Protein AF-A0A3P6RDJ7-F1 (afdb_monomer)

InterPro domains:
  IPR011545 DEAD/DEAH-box helicase domain [PF00270] (20-90)
  IPR014001 Helicase superfamily 1/2, ATP-binding domain [PS51192] (1-106)
  IPR027417 P-loop containing nucleoside triphosphate hydrolase [G3DSA:3.40.50.300] (3-111)
  IPR027417 P-loop containing nucleoside triphosphate hydrolase [SSF52540] (16-100)
  IPR052431 SKI2 subfamily ATP-dependent RNA helicases [PTHR44533] (2-343)

Foldseek 3Di:
DDAQPAQEWEDEPVDTGCQQRHPYYDYDLVRVLCLLPDPDPSSVVSLVPPAEEEAAALVCLVPDPCVVSSVSVLLSRPHYYHYHHDDDPPQVVVQVVSLVSQCPDPPDNDGDDDDDDLDDPDDDWDWAFDDDQFDFPPPDDDDDDDPPPDDPPPPPPDDRTGTAQVLLVDDLVCCVVPNDDSSPDDDPVNLVVLQVLLCVLDVVSVVQLVPCVVQVPDPVDDDDADPVNSVVSVVVSSVVLVVCSVVPVPSNVSSSNVRNVVCVVVVVSVVHDHDPLVRCLVCLQVNVVSCVVVVVDDDDDDDPDPVSVVSSVVSNVVVVVVVVVVVCVDPVCVVPPPPDDPPPVVPDD

Sequence (349 aa):
MTRGKSLFGTLNPEHSQNPLQCQVLVTVPESLEALMLSTNPKVQEFVSHIKYVVFDEVHSIGASPEAHIWEHLLLLIQCPFLALSATIGNAAKLHAWLDNAEQSKTDHKRKVDLIIHHERYSELELSIMRVEKPQPIEASPNNDLEVASSATSDSIDGDIIEPFMPYGVFMPEKIRMFGIPDDQQLTARQILQLYTTMASVDEKTKNEFEPCHFYGYKASEPLWLSRSALRKLENGLKQRLLQWLAEDEQKLKKVLNNLAKPIDEQLQHRAVPFNKEKLALENIVRIVDEMNEKNMLPAMCFNDDRSVCENLAIRLCKELEDREMEFMNSAEFKTKYAIKDEDVSCKGR

Solvent-accessible surface area (backbone atoms only — not comparable to full-atom values): 21612 Å² total; per-residue (Å²): 130,92,69,47,81,32,69,60,17,34,34,46,96,90,46,79,42,54,60,87,35,28,72,40,71,49,65,46,69,70,46,51,46,52,48,74,71,41,87,47,69,73,49,43,57,48,58,75,65,54,70,64,47,78,42,71,55,55,58,43,53,81,73,43,97,62,21,64,54,54,56,48,46,70,68,66,57,83,48,59,70,47,80,40,55,68,96,56,100,56,51,68,61,54,48,54,50,51,30,52,52,38,52,70,44,89,69,71,71,49,83,69,83,90,85,85,82,90,78,68,94,68,83,67,81,54,63,44,74,64,68,71,75,62,65,51,71,84,80,70,85,84,80,73,100,72,84,95,78,80,74,84,79,70,67,79,78,74,78,46,75,42,73,55,52,75,62,27,77,58,50,73,69,54,39,71,76,69,46,80,63,85,87,72,62,74,43,76,68,51,44,51,51,50,47,55,48,46,31,76,75,33,69,66,54,35,69,67,60,32,65,52,68,64,70,64,62,47,99,90,55,91,76,85,81,50,71,76,56,53,48,53,57,46,50,51,51,51,51,51,51,56,48,23,66,76,76,40,50,66,59,42,50,53,39,30,52,63,47,19,55,87,49,45,63,57,51,56,45,63,70,53,69,51,64,62,67,62,55,46,60,73,39,52,53,60,53,51,52,52,31,53,76,68,67,58,62,86,80,86,86,86,67,94,50,65,68,58,52,52,50,45,52,50,56,41,51,52,54,51,51,52,53,48,52,52,46,60,69,31,70,64,33,59,69,78,66,50,81,80,69,76,77,62,78,82,68,82,133

Organism: Cylicostephanus goldi (NCBI:txid71465)

Structure (mmCIF, N/CA/C/O backbone):
data_AF-A0A3P6RDJ7-F1
#
_entry.id   AF-A0A3P6RDJ7-F1
#
loop_
_atom_site.group_PDB
_atom_site.id
_atom_site.type_symbol
_atom_site.label_atom_id
_atom_site.label_alt_id
_atom_site.label_comp_id
_atom_site.label_asym_id
_atom_site.label_entity_id
_atom_site.label_seq_id
_atom_site.pdbx_PDB_ins_code
_atom_site.Cartn_x
_atom_site.Cartn_y
_atom_site.Cartn_z
_atom_site.occupancy
_atom_site.B_iso_or_equiv
_atom_site.auth_seq_id
_atom_site.auth_comp_id
_atom_site.auth_asym_id
_atom_site.auth_atom_id
_atom_site.pdbx_PDB_model_num
ATOM 1 N N . MET A 1 1 ? 33.129 -12.348 -31.741 1.00 47.94 1 MET A N 1
ATOM 2 C CA . MET A 1 1 ? 33.442 -11.989 -30.337 1.00 47.94 1 MET A CA 1
ATOM 3 C C . MET A 1 1 ? 32.671 -12.932 -29.428 1.00 47.94 1 MET A C 1
ATOM 5 O O . MET A 1 1 ? 31.489 -13.122 -29.668 1.00 47.94 1 MET A O 1
ATOM 9 N N . THR A 1 2 ? 33.311 -13.548 -28.434 1.00 50.00 2 THR A N 1
ATOM 10 C CA . THR A 1 2 ? 32.631 -14.359 -27.409 1.00 50.00 2 THR A CA 1
ATOM 11 C C . THR A 1 2 ? 31.788 -13.442 -26.515 1.00 50.00 2 THR A C 1
ATOM 13 O O . THR A 1 2 ? 32.341 -12.636 -25.767 1.00 50.00 2 THR A O 1
ATOM 16 N N . ARG A 1 3 ? 30.459 -13.506 -26.667 1.00 56.69 3 ARG A N 1
ATOM 17 C CA . ARG A 1 3 ? 29.457 -12.695 -25.949 1.00 56.69 3 ARG A CA 1
ATOM 18 C C . ARG A 1 3 ? 28.895 -13.446 -24.744 1.00 56.69 3 ARG A C 1
ATOM 20 O O . ARG A 1 3 ? 29.024 -14.663 -24.678 1.00 56.69 3 ARG A O 1
ATOM 27 N N . GLY A 1 4 ? 28.292 -12.719 -23.801 1.00 63.03 4 GLY A N 1
ATOM 28 C CA . GLY A 1 4 ? 27.714 -13.307 -22.586 1.00 63.03 4 GLY A CA 1
ATOM 29 C C . GLY A 1 4 ? 28.757 -13.814 -21.586 1.00 63.03 4 GLY A C 1
ATOM 30 O O . GLY A 1 4 ? 28.495 -14.780 -20.875 1.00 63.03 4 GLY A O 1
ATOM 31 N N . LYS A 1 5 ? 29.945 -13.187 -21.553 1.00 75.44 5 LYS A N 1
ATOM 32 C CA . LYS A 1 5 ? 31.005 -13.509 -20.581 1.00 75.44 5 LYS A CA 1
ATOM 33 C C . LYS A 1 5 ? 30.578 -13.203 -19.146 1.00 75.44 5 LYS A C 1
ATOM 35 O O . LYS A 1 5 ? 31.024 -13.884 -18.232 1.00 75.44 5 LYS A O 1
ATOM 40 N N . SER A 1 6 ? 29.744 -12.177 -18.972 1.00 84.56 6 SER A N 1
ATOM 41 C CA . SER A 1 6 ? 29.114 -11.850 -17.697 1.00 84.56 6 SER A CA 1
ATOM 42 C C . SER A 1 6 ? 27.666 -12.325 -17.700 1.00 84.56 6 SER A C 1
ATOM 44 O O . SER A 1 6 ? 26.975 -12.209 -18.716 1.00 84.56 6 SER A O 1
ATOM 46 N N . LEU A 1 7 ? 27.198 -12.828 -16.558 1.00 89.44 7 LEU A N 1
ATOM 47 C CA . LEU A 1 7 ? 25.794 -13.185 -16.374 1.00 89.44 7 LEU A CA 1
ATOM 48 C C . LEU A 1 7 ? 24.915 -11.927 -16.422 1.00 89.44 7 LEU A C 1
ATOM 50 O O . LEU A 1 7 ? 23.954 -11.880 -17.186 1.00 89.44 7 LEU A O 1
ATOM 54 N N . PHE A 1 8 ? 25.301 -10.886 -15.679 1.00 92.44 8 PHE A N 1
ATOM 55 C CA . PHE A 1 8 ? 24.570 -9.625 -15.594 1.00 92.44 8 PHE A CA 1
ATOM 56 C C . PHE A 1 8 ? 25.423 -8.424 -16.023 1.00 92.44 8 PHE A C 1
ATOM 58 O O . PHE A 1 8 ? 26.659 -8.473 -16.008 1.00 92.44 8 PHE A O 1
ATOM 65 N N . GLY A 1 9 ? 24.750 -7.353 -16.421 1.00 93.81 9 GLY A N 1
ATOM 66 C CA . GLY A 1 9 ? 25.314 -6.031 -16.658 1.00 93.81 9 GLY A CA 1
ATOM 67 C C . GLY A 1 9 ? 24.346 -4.958 -16.176 1.00 93.81 9 GLY A C 1
ATOM 68 O O . GLY A 1 9 ? 23.150 -5.219 -16.038 1.00 93.81 9 GLY A O 1
ATOM 69 N N . THR A 1 10 ? 24.865 -3.764 -15.915 1.00 94.38 10 THR A N 1
ATOM 70 C CA . THR A 1 10 ? 24.074 -2.608 -15.488 1.00 94.38 10 THR A CA 1
ATOM 71 C C . THR A 1 10 ? 24.305 -1.434 -16.428 1.00 94.38 10 THR A C 1
ATOM 73 O O . THR A 1 10 ? 25.424 -1.207 -16.905 1.00 94.38 10 THR A O 1
ATOM 76 N N . LEU A 1 11 ? 23.240 -0.694 -16.718 1.00 94.69 11 LEU A N 1
ATOM 77 C CA . LEU A 1 11 ? 23.320 0.533 -17.497 1.00 94.69 11 LEU A CA 1
ATOM 78 C C . LEU A 1 11 ? 22.358 1.580 -16.949 1.00 94.69 11 LEU A C 1
ATOM 80 O O . LEU A 1 11 ? 21.151 1.472 -17.130 1.00 94.69 11 LEU A O 1
ATOM 84 N N . ASN A 1 12 ? 22.924 2.617 -16.354 1.00 92.19 12 ASN A N 1
ATOM 85 C CA . ASN A 1 12 ? 22.242 3.832 -15.937 1.00 92.19 12 ASN A CA 1
ATOM 86 C C . ASN A 1 12 ? 22.977 5.035 -16.566 1.00 92.19 12 ASN A C 1
ATOM 88 O O . ASN A 1 12 ? 24.135 4.881 -16.970 1.00 92.19 12 ASN A O 1
ATOM 92 N N . PRO A 1 13 ? 22.380 6.242 -16.604 1.00 88.31 13 PRO A N 1
ATOM 93 C CA . PRO A 1 13 ? 23.035 7.428 -17.165 1.00 88.31 13 PRO A CA 1
ATOM 94 C C . PRO A 1 13 ? 24.405 7.734 -16.538 1.00 88.31 13 PRO A C 1
ATOM 96 O O . PRO A 1 13 ? 25.318 8.185 -17.225 1.00 88.31 13 PRO A O 1
ATOM 99 N N . GLU A 1 14 ? 24.565 7.440 -15.245 1.00 89.69 14 GLU A N 1
ATOM 100 C CA . GLU A 1 14 ? 25.786 7.727 -14.479 1.00 89.69 14 GLU A CA 1
ATOM 101 C C . GLU A 1 14 ? 26.736 6.527 -14.343 1.00 89.69 14 GLU A C 1
ATOM 103 O O . GLU A 1 14 ? 27.926 6.699 -14.078 1.00 89.69 14 GLU A O 1
ATOM 108 N N . HIS A 1 15 ? 26.236 5.299 -14.508 1.00 89.25 15 HIS A N 1
ATOM 109 C CA . HIS A 1 15 ? 26.993 4.084 -14.212 1.00 89.25 15 HIS A CA 1
ATOM 110 C C . HIS A 1 15 ? 26.784 3.006 -15.274 1.00 89.25 15 HIS A C 1
ATOM 112 O O . HIS A 1 15 ? 25.657 2.684 -15.642 1.00 89.25 15 HIS A O 1
ATOM 118 N N . SER A 1 16 ? 27.877 2.394 -15.733 1.00 91.25 16 SER A N 1
ATOM 119 C CA . SER A 1 16 ? 27.837 1.359 -16.763 1.00 91.25 16 SER A CA 1
ATOM 120 C C . SER A 1 16 ? 28.799 0.221 -16.446 1.00 91.25 16 SER A C 1
ATOM 122 O O . SER A 1 16 ? 30.005 0.436 -16.308 1.00 91.25 16 SER A O 1
ATOM 124 N N . GLN A 1 17 ? 28.276 -1.004 -16.386 1.00 92.00 17 GLN A N 1
ATOM 125 C CA . GLN A 1 17 ? 29.065 -2.209 -16.156 1.00 92.00 17 GLN A CA 1
ATOM 126 C C . GLN A 1 17 ? 28.660 -3.314 -17.136 1.00 92.00 17 GLN A C 1
ATOM 128 O O . GLN A 1 17 ? 27.565 -3.865 -17.071 1.00 92.00 17 GLN A O 1
ATOM 133 N N . ASN A 1 18 ? 29.575 -3.670 -18.043 1.00 89.44 18 ASN A N 1
ATOM 134 C CA . ASN A 1 18 ? 29.399 -4.731 -19.047 1.00 89.44 18 ASN A CA 1
ATOM 135 C C . ASN A 1 18 ? 28.070 -4.686 -19.848 1.00 89.44 18 ASN A C 1
ATOM 137 O O . ASN A 1 18 ? 27.523 -5.751 -20.151 1.00 89.44 18 ASN A O 1
ATOM 141 N N . PRO A 1 19 ? 27.555 -3.508 -20.263 1.00 88.56 19 PRO A N 1
ATOM 142 C CA . PRO A 1 19 ? 26.189 -3.381 -20.785 1.00 88.56 19 PRO A CA 1
ATOM 143 C C . PRO A 1 19 ? 25.948 -4.195 -22.064 1.00 88.56 19 PRO A C 1
ATOM 145 O O . PRO A 1 19 ? 24.899 -4.802 -22.225 1.00 88.56 19 PRO A O 1
ATOM 148 N N . LEU A 1 20 ? 26.947 -4.279 -22.952 1.00 89.88 20 LEU A N 1
ATOM 149 C CA . LEU A 1 20 ? 26.859 -5.000 -24.232 1.00 89.88 20 LEU A CA 1
ATOM 150 C C . LEU A 1 20 ? 27.490 -6.406 -24.185 1.00 89.88 20 LEU A C 1
ATOM 152 O O . LEU A 1 20 ? 27.616 -7.072 -25.214 1.00 89.88 20 LEU A O 1
ATOM 156 N N . GLN A 1 21 ? 27.965 -6.845 -23.014 1.00 89.69 21 GLN A N 1
ATOM 157 C CA . GLN A 1 21 ? 28.671 -8.122 -22.820 1.00 89.69 21 GLN A CA 1
ATOM 158 C C . GLN A 1 21 ? 28.028 -9.001 -21.733 1.00 89.69 21 GLN A C 1
ATOM 160 O O . GLN A 1 21 ? 28.686 -9.888 -21.181 1.00 89.69 21 GLN A O 1
ATOM 165 N N . CYS A 1 22 ? 26.747 -8.775 -21.449 1.00 91.31 22 CYS A N 1
ATOM 166 C CA . CYS A 1 22 ? 25.957 -9.518 -20.474 1.00 91.31 22 CYS A CA 1
ATOM 167 C C . CYS A 1 22 ? 24.938 -10.457 -21.144 1.00 91.31 22 CYS A C 1
ATOM 169 O O . CYS A 1 22 ? 24.709 -10.378 -22.353 1.00 91.31 22 CYS A O 1
ATOM 171 N N . GLN A 1 23 ? 24.355 -11.366 -20.357 1.00 91.38 23 GLN A N 1
ATOM 172 C CA . GLN A 1 23 ? 23.167 -12.135 -20.753 1.00 91.38 23 GLN A CA 1
ATOM 173 C C . GLN A 1 23 ? 21.880 -11.454 -20.270 1.00 91.38 23 GLN A C 1
ATOM 175 O O . GLN A 1 23 ? 20.877 -11.475 -20.977 1.00 91.38 23 GLN A O 1
ATOM 180 N N . VAL A 1 24 ? 21.932 -10.831 -19.088 1.00 94.56 24 VAL A N 1
ATOM 181 C CA . VAL A 1 24 ? 20.846 -10.044 -18.494 1.00 94.56 24 VAL A CA 1
ATOM 182 C C . VAL A 1 24 ? 21.331 -8.615 -18.277 1.00 94.56 24 VAL A C 1
ATOM 184 O O . VAL A 1 24 ? 22.316 -8.396 -17.572 1.00 94.56 24 VAL A O 1
ATOM 187 N N . LEU A 1 25 ? 20.640 -7.646 -18.872 1.00 95.44 25 LEU A N 1
ATOM 188 C CA . LEU A 1 25 ? 20.906 -6.225 -18.671 1.00 95.44 25 LEU A CA 1
ATOM 189 C C . LEU A 1 25 ? 19.859 -5.645 -17.720 1.00 95.44 25 LEU A C 1
ATOM 191 O O . LEU A 1 25 ? 18.672 -5.687 -18.026 1.00 95.44 25 LEU A O 1
ATOM 195 N N . VAL A 1 26 ? 20.306 -5.085 -16.597 1.00 95.81 26 VAL A N 1
ATOM 196 C CA . VAL A 1 26 ? 19.471 -4.286 -15.692 1.00 95.81 26 VAL A CA 1
ATOM 197 C C . VAL A 1 26 ? 19.712 -2.815 -16.010 1.00 95.81 26 VAL A C 1
ATOM 199 O O . VAL A 1 26 ? 20.855 -2.358 -16.027 1.00 95.81 26 VAL A O 1
ATOM 202 N N . THR A 1 27 ? 18.657 -2.075 -16.324 1.00 95.12 27 THR A N 1
ATOM 203 C CA . THR A 1 27 ? 18.773 -0.700 -16.817 1.00 95.12 27 THR A CA 1
ATOM 204 C C . THR A 1 27 ? 17.522 0.104 -16.490 1.00 95.12 27 THR A C 1
ATOM 206 O O . THR A 1 27 ? 16.491 -0.473 -16.149 1.00 95.12 27 THR A O 1
ATOM 209 N N . VAL A 1 28 ? 17.625 1.427 -16.595 1.00 92.88 28 VAL A N 1
ATOM 210 C CA . VAL A 1 28 ? 16.496 2.359 -16.480 1.00 92.88 28 VAL A CA 1
ATOM 211 C C . VAL A 1 28 ? 15.861 2.635 -17.855 1.00 92.88 28 VAL A C 1
ATOM 213 O O . VAL A 1 28 ? 16.546 2.469 -18.876 1.00 92.88 28 VAL A O 1
ATOM 216 N N . PRO A 1 29 ? 14.580 3.048 -17.921 1.00 91.94 29 PRO A N 1
ATOM 217 C CA . PRO A 1 29 ? 13.863 3.259 -19.182 1.00 91.94 29 PRO A CA 1
ATOM 218 C C . PRO A 1 29 ? 14.605 4.160 -20.182 1.00 91.94 29 PRO A C 1
ATOM 220 O O . PRO A 1 29 ? 14.758 3.794 -21.346 1.00 91.94 29 PRO A O 1
ATOM 223 N N . GLU A 1 30 ? 15.162 5.280 -19.723 1.00 91.88 30 GLU A N 1
ATOM 224 C CA . GLU A 1 30 ? 15.869 6.275 -20.545 1.00 91.88 30 GLU A CA 1
ATOM 225 C C . GLU A 1 30 ? 17.092 5.649 -21.232 1.00 91.88 30 GLU A C 1
ATOM 227 O O . GLU A 1 30 ? 17.392 5.885 -22.404 1.00 91.88 30 GLU A O 1
ATOM 232 N N . SER A 1 31 ? 17.814 4.810 -20.484 1.00 93.69 31 SER A N 1
ATOM 233 C CA . SER A 1 31 ? 19.012 4.129 -20.972 1.00 93.69 31 SER A CA 1
ATOM 234 C C . SER A 1 31 ? 18.661 3.041 -21.983 1.00 93.69 31 SER A C 1
ATOM 236 O O . SER A 1 31 ? 19.367 2.881 -22.981 1.00 93.69 31 SER A O 1
ATOM 238 N N . LEU A 1 32 ? 17.556 2.321 -21.770 1.00 94.12 32 LEU A N 1
ATOM 239 C CA . LEU A 1 32 ? 17.060 1.345 -22.736 1.00 94.12 32 LEU A CA 1
ATOM 240 C C . LEU A 1 32 ? 16.589 2.020 -24.028 1.00 94.12 32 LEU A C 1
ATOM 242 O O . LEU A 1 32 ? 16.902 1.532 -25.114 1.00 94.12 32 LEU A O 1
ATOM 246 N N . GLU A 1 33 ? 15.887 3.148 -23.931 1.00 93.94 33 GLU A N 1
ATOM 247 C CA . GLU A 1 33 ? 15.413 3.901 -25.094 1.00 93.94 33 GLU A CA 1
ATOM 248 C C . GLU A 1 33 ? 16.598 4.384 -25.939 1.00 93.94 33 GLU A C 1
ATOM 250 O O . GLU A 1 33 ? 16.639 4.157 -27.152 1.00 93.94 33 GLU A O 1
ATOM 255 N N . ALA A 1 34 ? 17.628 4.934 -25.292 1.00 93.06 34 ALA A N 1
ATOM 256 C CA . ALA A 1 34 ? 18.862 5.335 -25.958 1.00 93.06 34 ALA A CA 1
ATOM 257 C C . ALA A 1 34 ? 19.574 4.161 -26.657 1.00 93.06 34 ALA A C 1
ATOM 259 O O . ALA A 1 34 ? 20.128 4.342 -27.746 1.00 93.06 34 ALA A O 1
ATOM 260 N N . LEU A 1 35 ? 19.557 2.951 -26.075 1.00 93.62 35 LEU A N 1
ATOM 261 C CA . LEU A 1 35 ? 20.091 1.751 -26.731 1.00 93.62 35 LEU A CA 1
ATOM 262 C C . LEU A 1 35 ? 19.280 1.382 -27.978 1.00 93.62 35 LEU A C 1
ATOM 264 O O . LEU A 1 35 ? 19.873 1.126 -29.027 1.00 93.62 35 LEU A O 1
ATOM 268 N N . MET A 1 36 ? 17.949 1.379 -27.874 1.00 92.56 36 MET A N 1
ATOM 269 C CA . MET A 1 36 ? 17.043 1.020 -28.971 1.00 92.56 36 MET A CA 1
ATOM 270 C C . MET A 1 36 ? 17.163 1.990 -30.154 1.00 92.56 36 MET A C 1
ATOM 272 O O . MET A 1 36 ? 17.182 1.558 -31.307 1.00 92.56 36 MET A O 1
ATOM 276 N N . LEU A 1 37 ? 17.315 3.287 -29.873 1.00 92.75 37 LEU A N 1
ATOM 277 C CA . LEU A 1 37 ? 17.452 4.347 -30.879 1.00 92.75 37 LEU A CA 1
ATOM 278 C C . LEU A 1 37 ? 18.895 4.551 -31.378 1.00 92.75 37 LEU A C 1
ATOM 280 O O . LEU A 1 37 ? 19.133 5.343 -32.293 1.00 92.75 37 LEU A O 1
ATOM 284 N N . SER A 1 38 ? 19.880 3.862 -30.796 1.00 92.94 38 SER A N 1
ATOM 285 C CA . SER A 1 38 ? 21.294 4.062 -31.125 1.00 92.94 38 SER A CA 1
ATOM 286 C C . SER A 1 38 ? 21.611 3.688 -32.574 1.00 92.94 38 SER A C 1
ATOM 288 O O . SER A 1 38 ? 21.333 2.579 -33.012 1.00 92.94 38 SER A O 1
ATOM 290 N N . THR A 1 39 ? 22.320 4.542 -33.311 1.00 92.56 39 THR A N 1
ATOM 291 C CA . THR A 1 39 ? 22.798 4.223 -34.673 1.00 92.56 39 THR A CA 1
ATOM 292 C C . THR A 1 39 ? 24.114 3.433 -34.691 1.00 92.56 39 THR A C 1
ATOM 294 O O . THR A 1 39 ? 24.638 3.111 -35.758 1.00 92.56 39 THR A O 1
ATOM 297 N N . ASN A 1 40 ? 24.680 3.106 -33.524 1.00 94.00 40 ASN A N 1
ATOM 298 C CA . ASN A 1 40 ? 25.955 2.401 -33.430 1.00 94.00 40 ASN A CA 1
ATOM 299 C C . ASN A 1 40 ? 25.799 0.917 -33.826 1.00 94.00 40 ASN A C 1
ATOM 301 O O . ASN A 1 40 ? 25.060 0.194 -33.152 1.00 94.00 40 ASN A O 1
ATOM 305 N N . PRO A 1 41 ? 26.557 0.404 -34.821 1.00 92.56 41 PRO A N 1
ATOM 306 C CA . PRO A 1 41 ? 26.439 -0.983 -35.275 1.00 92.56 41 PRO A CA 1
ATOM 307 C C . PRO A 1 41 ? 26.624 -2.029 -34.171 1.00 92.56 41 PRO A C 1
ATOM 309 O O . PRO A 1 41 ? 25.950 -3.052 -34.179 1.00 92.56 41 PRO A O 1
ATOM 312 N N . LYS A 1 42 ? 27.504 -1.779 -33.191 1.00 89.12 42 LYS A N 1
ATOM 313 C CA . LYS A 1 42 ? 27.733 -2.715 -32.075 1.00 89.12 42 LYS A CA 1
ATOM 314 C C . LYS A 1 42 ? 26.550 -2.767 -31.109 1.00 89.12 42 LYS A C 1
ATOM 316 O O . LYS A 1 42 ? 26.297 -3.814 -30.522 1.00 89.12 42 LYS A O 1
ATOM 321 N N . VAL A 1 43 ? 25.863 -1.639 -30.924 1.00 91.19 43 VAL A N 1
ATOM 322 C CA . VAL A 1 43 ? 24.679 -1.541 -30.059 1.00 91.19 43 VAL A CA 1
ATOM 323 C C . VAL A 1 43 ? 23.482 -2.167 -30.759 1.00 91.19 43 VAL A C 1
ATOM 325 O O . VAL A 1 43 ? 22.810 -2.996 -30.162 1.00 91.19 43 VAL A O 1
ATOM 328 N N . GLN A 1 44 ? 23.284 -1.869 -32.043 1.00 90.69 44 GLN A N 1
ATOM 329 C CA . GLN A 1 44 ? 22.248 -2.506 -32.860 1.00 90.69 44 GLN A CA 1
ATOM 330 C C . GLN A 1 44 ? 22.425 -4.023 -32.929 1.00 90.69 44 GLN A C 1
ATOM 332 O O . GLN A 1 44 ? 21.457 -4.776 -32.847 1.00 90.69 44 GLN A O 1
ATOM 337 N N . GLU A 1 45 ? 23.672 -4.492 -32.993 1.00 90.56 45 GLU A N 1
ATOM 338 C CA . GLU A 1 45 ? 23.953 -5.914 -32.888 1.00 90.56 45 GLU A CA 1
ATOM 339 C C . GLU A 1 45 ? 23.587 -6.480 -31.513 1.00 90.56 45 GLU A C 1
ATOM 341 O O . GLU A 1 45 ? 23.123 -7.602 -31.446 1.00 90.56 45 GLU A O 1
ATOM 346 N N . PHE A 1 46 ? 23.748 -5.754 -30.409 1.00 90.62 46 PHE A N 1
ATOM 347 C CA . PHE A 1 46 ? 23.250 -6.216 -29.108 1.00 90.62 46 PHE A CA 1
ATOM 348 C C . PHE A 1 46 ? 21.713 -6.242 -29.067 1.00 90.62 46 PHE A C 1
ATOM 350 O O . PHE A 1 46 ? 21.130 -7.258 -28.689 1.00 90.62 46 PHE A O 1
ATOM 357 N N . VAL A 1 47 ? 21.068 -5.161 -29.516 1.00 91.62 47 VAL A N 1
ATOM 358 C CA . VAL A 1 47 ? 19.606 -4.993 -29.529 1.00 91.62 47 VAL A CA 1
ATOM 359 C C . VAL A 1 47 ? 18.917 -6.099 -30.327 1.00 91.62 47 VAL A C 1
ATOM 361 O O . VAL A 1 47 ? 17.932 -6.665 -29.861 1.00 91.62 47 VAL A O 1
ATOM 364 N N . SER A 1 48 ? 19.472 -6.493 -31.477 1.00 90.25 48 SER A N 1
ATOM 365 C CA . SER A 1 48 ? 18.906 -7.568 -32.304 1.00 90.25 48 SER A CA 1
ATOM 366 C C . SER A 1 48 ? 18.914 -8.952 -31.640 1.00 90.25 48 SER A C 1
ATOM 368 O O . SER A 1 48 ? 18.212 -9.852 -32.096 1.00 90.25 48 SER A O 1
ATOM 370 N N . HIS A 1 49 ? 19.679 -9.137 -30.559 1.00 90.69 49 HIS A N 1
ATOM 371 C CA . HIS A 1 49 ? 19.721 -10.384 -29.792 1.00 90.69 49 HIS A CA 1
ATOM 372 C C . HIS A 1 49 ? 18.838 -10.353 -28.538 1.00 90.69 49 HIS A C 1
ATOM 374 O O . HIS A 1 49 ? 18.790 -11.354 -27.817 1.00 90.69 49 HIS A O 1
ATOM 380 N N . ILE A 1 50 ? 18.141 -9.247 -28.257 1.00 92.56 50 ILE A N 1
ATOM 381 C CA . ILE A 1 50 ? 17.216 -9.162 -27.125 1.00 92.56 50 ILE A CA 1
ATOM 382 C C . ILE A 1 50 ? 16.023 -10.076 -27.407 1.00 92.56 50 ILE A C 1
ATOM 384 O O . ILE A 1 50 ? 15.214 -9.832 -28.299 1.00 92.56 50 ILE A O 1
ATOM 388 N N . LYS A 1 51 ? 15.910 -11.150 -26.623 1.00 93.06 51 LYS A N 1
ATOM 389 C CA . LYS A 1 51 ? 14.840 -12.150 -26.769 1.00 93.06 51 LYS A CA 1
ATOM 390 C C . LYS A 1 51 ? 13.628 -11.876 -25.891 1.00 93.06 51 LYS A C 1
ATOM 392 O O . LYS A 1 51 ? 12.572 -12.443 -26.149 1.00 93.06 51 LYS A O 1
ATOM 397 N N . TYR A 1 52 ? 13.800 -11.081 -24.841 1.00 95.00 52 TYR A N 1
ATOM 398 C CA . TYR A 1 52 ? 12.764 -10.818 -23.854 1.00 95.00 52 TYR A CA 1
ATOM 399 C C . TYR A 1 52 ? 13.066 -9.525 -23.100 1.00 95.00 52 TYR A C 1
ATOM 401 O O . TYR A 1 52 ? 14.237 -9.239 -22.843 1.00 95.00 52 TYR A O 1
ATOM 409 N N . VAL A 1 53 ? 12.029 -8.778 -22.725 1.00 95.75 53 VAL A N 1
ATOM 410 C CA . VAL A 1 53 ? 12.147 -7.576 -21.886 1.00 95.75 53 VAL A CA 1
ATOM 411 C C . VAL A 1 53 ? 11.227 -7.703 -20.676 1.00 95.75 53 VAL A C 1
ATOM 413 O O . VAL A 1 53 ? 10.070 -8.093 -20.809 1.00 95.75 53 VAL A O 1
ATOM 416 N N . VAL A 1 54 ? 11.739 -7.384 -19.489 1.00 97.06 54 VAL A N 1
ATOM 417 C CA . VAL A 1 54 ? 10.930 -7.279 -18.270 1.00 97.06 54 VAL A CA 1
ATOM 418 C C . VAL A 1 54 ? 10.793 -5.804 -17.934 1.00 97.06 54 VAL A C 1
ATOM 420 O O . VAL A 1 54 ? 11.787 -5.124 -17.696 1.00 97.06 54 VAL A O 1
ATOM 423 N N . PHE A 1 55 ? 9.560 -5.329 -17.952 1.00 94.44 55 PHE A N 1
ATOM 424 C CA . PHE A 1 55 ? 9.167 -3.997 -17.540 1.00 94.44 55 PHE A CA 1
ATOM 425 C C . PHE A 1 55 ? 8.645 -4.084 -16.112 1.00 94.44 55 PHE A C 1
ATOM 427 O O . PHE A 1 55 ? 7.602 -4.693 -15.883 1.00 94.44 55 PHE A O 1
ATOM 434 N N . ASP A 1 56 ? 9.386 -3.520 -15.165 1.00 93.31 56 ASP A N 1
ATOM 435 C CA . ASP A 1 56 ? 8.967 -3.454 -13.767 1.00 93.31 56 ASP A CA 1
ATOM 436 C C . ASP A 1 56 ? 8.229 -2.143 -13.480 1.00 93.31 56 ASP A C 1
ATOM 438 O O . ASP A 1 56 ? 8.483 -1.135 -14.130 1.00 93.31 56 ASP A O 1
ATOM 442 N N . GLU A 1 57 ? 7.297 -2.157 -12.535 1.00 90.06 57 GLU A N 1
ATOM 443 C CA . GLU A 1 57 ? 6.499 -0.993 -12.133 1.00 90.06 57 GLU A CA 1
ATOM 444 C C . GLU A 1 57 ? 5.863 -0.180 -13.274 1.00 90.06 57 GLU A C 1
ATOM 446 O O . GLU A 1 57 ? 5.849 1.054 -13.263 1.00 90.06 57 GLU A O 1
ATOM 451 N N . VAL A 1 58 ? 5.236 -0.868 -14.236 1.00 89.56 58 VAL A N 1
ATOM 452 C CA . VAL A 1 58 ? 4.596 -0.250 -15.420 1.00 89.56 58 VAL A CA 1
ATOM 453 C C . VAL A 1 58 ? 3.495 0.750 -15.057 1.00 89.56 58 VAL A C 1
ATOM 455 O O . VAL A 1 58 ? 3.182 1.643 -15.844 1.00 89.56 58 VAL A O 1
ATOM 458 N N . HIS A 1 59 ? 2.943 0.678 -13.844 1.00 86.44 59 HIS A N 1
ATOM 459 C CA . HIS A 1 59 ? 2.030 1.696 -13.325 1.00 86.44 59 HIS A CA 1
ATOM 460 C C . HIS A 1 59 ? 2.630 3.120 -13.325 1.00 86.44 59 HIS A C 1
ATOM 462 O O . HIS A 1 59 ? 1.878 4.096 -13.364 1.00 86.44 59 HIS A O 1
ATOM 468 N N . SER A 1 60 ? 3.961 3.247 -13.372 1.00 82.56 60 SER A N 1
ATOM 469 C CA . SER A 1 60 ? 4.689 4.515 -13.510 1.00 82.56 60 SER A CA 1
ATOM 470 C C . SER A 1 60 ? 4.345 5.289 -14.788 1.00 82.56 60 SER A C 1
ATOM 472 O O . SER A 1 60 ? 4.507 6.509 -14.814 1.00 82.56 60 SER A O 1
ATOM 474 N N . ILE A 1 61 ? 3.789 4.629 -15.814 1.00 83.31 61 ILE A N 1
ATOM 475 C CA . ILE A 1 61 ? 3.325 5.268 -17.058 1.00 83.31 61 ILE A CA 1
ATOM 476 C C . ILE A 1 61 ? 2.276 6.365 -16.816 1.00 83.31 61 ILE A C 1
ATOM 478 O O . ILE A 1 61 ? 2.149 7.286 -17.609 1.00 83.31 61 ILE A O 1
ATOM 482 N N . GLY A 1 62 ? 1.506 6.283 -15.725 1.00 75.38 62 GLY A N 1
ATOM 483 C CA . GLY A 1 62 ? 0.491 7.286 -15.385 1.00 75.38 62 GLY A CA 1
ATOM 484 C C . GLY A 1 62 ? 0.944 8.328 -14.362 1.00 75.38 62 GLY A C 1
ATOM 485 O O . GLY A 1 62 ? 0.206 9.278 -14.113 1.00 75.38 62 GLY A O 1
ATOM 486 N N . ALA A 1 63 ? 2.106 8.130 -13.736 1.00 70.19 63 ALA A N 1
ATOM 487 C CA . ALA A 1 63 ? 2.529 8.875 -12.550 1.00 70.19 63 ALA A CA 1
ATOM 488 C C . ALA A 1 63 ? 3.835 9.661 -12.747 1.00 70.19 63 ALA A C 1
ATOM 490 O O . ALA A 1 63 ? 4.067 10.627 -12.023 1.00 70.19 63 ALA A O 1
ATOM 491 N N . SER A 1 64 ? 4.676 9.272 -13.712 1.00 73.31 64 SER A N 1
ATOM 492 C CA . SER A 1 64 ? 5.967 9.919 -13.960 1.00 73.31 64 SER A CA 1
ATOM 493 C C . SER A 1 64 ? 5.889 10.968 -15.082 1.00 73.31 64 SER A C 1
ATOM 495 O O . SER A 1 64 ? 5.238 10.723 -16.101 1.00 73.31 64 SER A O 1
ATOM 497 N N . PRO A 1 65 ? 6.602 12.109 -14.975 1.00 73.56 65 PRO A N 1
ATOM 498 C CA . PRO A 1 65 ? 6.830 13.012 -16.111 1.00 73.56 65 PRO A CA 1
ATOM 499 C C . PRO A 1 65 ? 7.524 12.324 -17.308 1.00 73.56 65 PRO A C 1
ATOM 501 O O . PRO A 1 65 ? 7.413 12.787 -18.445 1.00 73.56 65 PRO A O 1
ATOM 504 N N . GLU A 1 66 ? 8.181 11.185 -17.081 1.00 73.69 66 GLU A N 1
ATOM 505 C CA . GLU A 1 66 ? 8.864 10.359 -18.090 1.00 73.69 66 GLU A CA 1
ATOM 506 C C . GLU A 1 66 ? 7.955 9.266 -18.687 1.00 73.69 66 GLU A C 1
ATOM 508 O O . GLU A 1 66 ? 8.423 8.340 -19.347 1.00 73.69 66 GLU A O 1
ATOM 513 N N . ALA A 1 67 ? 6.634 9.373 -18.507 1.00 82.44 67 ALA A N 1
ATOM 514 C CA . ALA A 1 67 ? 5.639 8.440 -19.051 1.00 82.44 67 ALA A CA 1
ATOM 515 C C . ALA A 1 67 ? 5.814 8.132 -20.550 1.00 82.44 67 ALA A C 1
ATOM 517 O O . ALA A 1 67 ? 5.643 6.993 -20.983 1.00 82.44 67 ALA A O 1
ATOM 518 N N . HIS A 1 68 ? 6.206 9.136 -21.337 1.00 87.88 68 HIS A N 1
ATOM 519 C CA . HIS A 1 68 ? 6.415 9.005 -22.778 1.00 87.88 68 HIS A CA 1
ATOM 520 C C . HIS A 1 68 ? 7.499 7.974 -23.139 1.00 87.88 68 HIS A C 1
ATOM 522 O O . HIS A 1 68 ? 7.369 7.281 -24.145 1.00 87.88 68 HIS A O 1
ATOM 528 N N . ILE A 1 69 ? 8.525 7.809 -22.297 1.00 90.12 69 ILE A N 1
ATOM 529 C CA . ILE A 1 69 ? 9.610 6.841 -22.514 1.00 90.12 69 ILE A CA 1
ATOM 530 C C . ILE A 1 69 ? 9.070 5.412 -22.424 1.00 90.12 69 ILE A C 1
ATOM 532 O O . ILE A 1 69 ? 9.400 4.561 -23.251 1.00 90.12 69 ILE A O 1
ATOM 536 N N . TRP A 1 70 ? 8.178 5.145 -21.466 1.00 90.19 70 TRP A N 1
ATOM 537 C CA . TRP A 1 70 ? 7.509 3.849 -21.343 1.00 90.19 70 TRP A CA 1
ATOM 538 C C . TRP A 1 70 ? 6.671 3.524 -22.578 1.00 90.19 70 TRP A C 1
ATOM 540 O O . TRP A 1 70 ? 6.764 2.415 -23.108 1.00 90.19 70 TRP A O 1
ATOM 550 N N . GLU A 1 71 ? 5.894 4.494 -23.068 1.00 89.62 71 GLU A N 1
ATOM 551 C CA . GLU A 1 71 ? 5.111 4.338 -24.297 1.00 89.62 71 GLU A CA 1
ATOM 552 C C . GLU A 1 71 ? 6.008 4.025 -25.499 1.00 89.62 71 GLU A C 1
ATOM 554 O O . GLU A 1 71 ? 5.749 3.067 -26.232 1.00 89.62 71 GLU A O 1
ATOM 559 N N . HIS A 1 72 ? 7.097 4.778 -25.674 1.00 91.88 72 HIS A N 1
ATOM 560 C CA . HIS A 1 72 ? 8.052 4.548 -26.754 1.00 91.88 72 HIS A CA 1
ATOM 561 C C . HIS A 1 72 ? 8.664 3.151 -26.677 1.00 91.88 72 HIS A C 1
ATOM 563 O O . HIS A 1 72 ? 8.658 2.426 -27.670 1.00 91.88 72 HIS A O 1
ATOM 569 N N . LEU A 1 73 ? 9.153 2.739 -25.507 1.00 92.94 73 LEU A N 1
ATOM 570 C CA . LEU A 1 73 ? 9.767 1.427 -25.320 1.00 92.94 73 LEU A CA 1
ATOM 571 C C . LEU A 1 73 ? 8.805 0.292 -25.666 1.00 92.94 73 LEU A C 1
ATOM 573 O O . LEU A 1 73 ? 9.172 -0.600 -26.430 1.00 92.94 73 LEU A O 1
ATOM 577 N N . LEU A 1 74 ? 7.570 0.347 -25.161 1.00 90.81 74 LEU A N 1
ATOM 578 C CA . LEU A 1 74 ? 6.546 -0.668 -25.417 1.00 90.81 74 LEU A CA 1
ATOM 579 C C . LEU A 1 74 ? 6.193 -0.770 -26.909 1.00 90.81 74 LEU A C 1
ATOM 581 O O . LEU A 1 74 ? 5.943 -1.869 -27.411 1.00 90.81 74 LEU A O 1
ATOM 585 N N . LEU A 1 75 ? 6.239 0.343 -27.645 1.00 90.12 75 LEU A N 1
ATOM 586 C CA . LEU A 1 75 ? 6.038 0.361 -29.096 1.00 90.12 75 LEU A CA 1
ATOM 587 C C . LEU A 1 75 ? 7.276 -0.105 -29.883 1.00 90.12 75 LEU A C 1
ATOM 589 O O . LEU A 1 75 ? 7.127 -0.792 -30.895 1.00 90.12 75 LEU A O 1
ATOM 593 N N . LEU A 1 76 ? 8.487 0.228 -29.425 1.00 90.75 76 LEU A N 1
ATOM 594 C CA . LEU A 1 76 ? 9.747 -0.048 -30.126 1.00 90.75 76 LEU A CA 1
ATOM 595 C C . LEU A 1 76 ? 10.191 -1.511 -30.023 1.00 90.75 76 LEU A C 1
ATOM 597 O O . LEU A 1 76 ? 10.724 -2.053 -30.997 1.00 90.75 76 LEU A O 1
ATOM 601 N N . ILE A 1 77 ? 9.985 -2.161 -28.872 1.00 90.81 77 ILE A N 1
ATOM 602 C CA . ILE A 1 77 ? 10.456 -3.537 -28.665 1.00 90.81 77 ILE A CA 1
ATOM 603 C C . ILE A 1 77 ? 9.838 -4.506 -29.682 1.00 90.81 77 ILE A C 1
ATOM 605 O O . ILE A 1 77 ? 8.645 -4.460 -29.970 1.00 90.81 77 ILE A O 1
ATOM 609 N N . GLN A 1 78 ? 10.643 -5.423 -30.218 1.00 87.31 78 GLN A N 1
ATOM 610 C CA . GLN A 1 78 ? 10.181 -6.425 -31.194 1.00 87.31 78 GLN A CA 1
ATOM 611 C C . GLN A 1 78 ? 10.053 -7.836 -30.603 1.00 87.31 78 GLN A C 1
ATOM 613 O O . GLN A 1 78 ? 9.607 -8.760 -31.283 1.00 87.31 78 GLN A O 1
ATOM 618 N N . CYS A 1 79 ? 10.418 -8.011 -29.334 1.00 90.69 79 CYS A N 1
ATOM 619 C CA . CYS A 1 79 ? 10.405 -9.284 -28.624 1.00 90.69 79 CYS A CA 1
ATOM 620 C C . CYS A 1 79 ? 9.229 -9.386 -27.630 1.00 90.69 79 CYS A C 1
ATOM 622 O O . CYS A 1 79 ? 8.610 -8.373 -27.303 1.00 90.69 79 CYS A O 1
ATOM 624 N N . PRO A 1 80 ? 8.905 -10.598 -27.137 1.00 92.94 80 PRO A N 1
ATOM 625 C CA . PRO A 1 80 ? 7.966 -10.767 -26.033 1.00 92.94 80 PRO A CA 1
ATOM 626 C C . PRO A 1 80 ? 8.419 -10.022 -24.770 1.00 92.94 80 PRO A C 1
ATOM 628 O O . PRO A 1 80 ? 9.618 -9.864 -24.529 1.00 92.94 80 PRO A O 1
ATOM 631 N N . PHE A 1 81 ? 7.461 -9.625 -23.934 1.00 94.50 81 PHE A N 1
ATOM 632 C CA . PHE A 1 81 ? 7.741 -8.923 -22.687 1.00 94.50 81 PHE A CA 1
ATOM 633 C C . PHE A 1 81 ? 6.934 -9.463 -21.504 1.00 94.50 81 PHE A C 1
ATOM 635 O O . PHE A 1 81 ? 5.909 -10.124 -21.681 1.00 94.50 81 PHE A O 1
ATOM 642 N N . LEU A 1 82 ? 7.408 -9.147 -20.298 1.00 95.94 82 LEU A N 1
ATOM 643 C CA . LEU A 1 82 ? 6.677 -9.269 -19.039 1.00 95.94 82 LEU A CA 1
ATOM 644 C C . LEU A 1 82 ? 6.505 -7.869 -18.463 1.00 95.94 82 LEU A C 1
ATOM 646 O O . LEU A 1 82 ? 7.500 -7.190 -18.234 1.00 95.94 82 LEU A O 1
ATOM 650 N N . ALA A 1 83 ? 5.267 -7.450 -18.227 1.00 93.94 83 ALA A N 1
ATOM 651 C CA . ALA A 1 83 ? 4.957 -6.196 -17.553 1.00 93.94 83 ALA A CA 1
ATOM 652 C C . ALA A 1 83 ? 4.497 -6.494 -16.123 1.00 93.94 83 ALA A C 1
ATOM 654 O O . ALA A 1 83 ? 3.445 -7.100 -15.922 1.00 93.94 83 ALA A O 1
ATOM 655 N N . LEU A 1 84 ? 5.294 -6.080 -15.143 1.00 94.19 84 LEU A N 1
ATOM 656 C CA . LEU A 1 84 ? 4.962 -6.128 -13.727 1.00 94.19 84 LEU A CA 1
ATOM 657 C C . LEU A 1 84 ? 4.426 -4.759 -13.315 1.00 94.19 84 LEU A C 1
ATOM 659 O O . LEU A 1 84 ? 4.955 -3.716 -13.691 1.00 94.19 84 LEU A O 1
ATOM 663 N N . SER A 1 85 ? 3.317 -4.755 -12.590 1.00 90.25 85 SER A N 1
ATOM 664 C CA . SER A 1 85 ? 2.647 -3.530 -12.179 1.00 90.25 85 SER A CA 1
ATOM 665 C C . SER A 1 85 ? 1.949 -3.759 -10.852 1.00 90.25 85 SER A C 1
ATOM 667 O O . SER A 1 85 ? 1.275 -4.777 -10.674 1.00 90.25 85 SER A O 1
ATOM 669 N N . ALA A 1 86 ? 2.018 -2.768 -9.965 1.00 85.38 86 ALA A N 1
ATOM 670 C CA . ALA A 1 86 ? 1.068 -2.632 -8.872 1.00 85.38 86 ALA A CA 1
ATOM 671 C C . ALA A 1 86 ? -0.382 -2.583 -9.391 1.00 85.38 86 ALA A C 1
ATOM 673 O O . ALA A 1 86 ? -0.646 -2.364 -10.581 1.00 85.38 86 ALA A O 1
ATOM 674 N N . THR A 1 87 ? -1.340 -2.781 -8.484 1.00 72.31 87 THR A N 1
ATOM 675 C CA . THR A 1 87 ? -2.770 -2.753 -8.801 1.00 72.31 87 THR A CA 1
ATOM 676 C C . THR A 1 87 ? -3.178 -1.380 -9.334 1.00 72.31 87 THR A C 1
ATOM 678 O O . THR A 1 87 ? -3.279 -0.412 -8.585 1.00 72.31 87 THR A O 1
ATOM 681 N N . ILE A 1 88 ? -3.437 -1.311 -10.636 1.00 75.94 88 ILE A N 1
ATOM 682 C CA . ILE A 1 88 ? -3.909 -0.115 -11.338 1.00 75.94 88 ILE A CA 1
ATOM 683 C C . ILE A 1 88 ? -5.413 -0.210 -11.577 1.00 75.94 88 ILE A C 1
ATOM 685 O O . ILE A 1 88 ? -5.906 -1.196 -12.123 1.00 75.94 88 ILE A O 1
ATOM 689 N N . GLY A 1 89 ? -6.146 0.856 -11.242 1.00 71.12 89 GLY A N 1
ATOM 690 C CA . GLY A 1 89 ? -7.608 0.900 -11.393 1.00 71.12 89 GLY A CA 1
ATOM 691 C C . GLY A 1 89 ? -8.107 0.759 -12.839 1.00 71.12 89 GLY A C 1
ATOM 692 O O . GLY A 1 89 ? -9.283 0.501 -13.064 1.00 71.12 89 GLY A O 1
ATOM 693 N N . ASN A 1 90 ? -7.224 0.902 -13.833 1.00 82.12 90 ASN A N 1
ATOM 694 C CA . ASN A 1 90 ? -7.567 0.878 -15.255 1.00 82.12 90 ASN A CA 1
ATOM 695 C C . ASN A 1 90 ? -6.773 -0.180 -16.052 1.00 82.12 90 ASN A C 1
ATOM 697 O O . ASN A 1 90 ? -6.470 0.020 -17.231 1.00 82.12 90 ASN A O 1
ATOM 701 N N . ALA A 1 91 ? -6.437 -1.309 -15.413 1.00 86.94 91 ALA A N 1
ATOM 702 C CA . ALA A 1 91 ? -5.655 -2.398 -16.009 1.00 86.94 91 ALA A CA 1
ATOM 703 C C . ALA A 1 91 ? -6.217 -2.892 -17.355 1.00 86.94 91 ALA A C 1
ATOM 705 O O . ALA A 1 91 ? -5.457 -3.149 -18.283 1.00 86.94 91 ALA A O 1
ATOM 706 N N . ALA A 1 92 ? -7.546 -2.967 -17.493 1.00 89.19 92 ALA A N 1
ATOM 707 C CA . ALA A 1 92 ? -8.196 -3.451 -18.711 1.00 89.19 92 ALA A CA 1
ATOM 708 C C . ALA A 1 92 ? -7.947 -2.549 -19.934 1.00 89.19 92 ALA A C 1
ATOM 710 O O . ALA A 1 92 ? -7.738 -3.055 -21.034 1.00 89.19 92 ALA A O 1
ATOM 711 N N . LYS A 1 93 ? -7.941 -1.217 -19.766 1.00 90.19 93 LYS A N 1
ATOM 712 C CA . LYS A 1 93 ? -7.653 -0.304 -20.887 1.00 90.19 93 LYS A CA 1
ATOM 713 C C . LYS A 1 93 ? -6.182 -0.344 -21.274 1.00 90.19 93 LYS A C 1
ATOM 715 O O . LYS A 1 93 ? -5.884 -0.336 -22.465 1.00 90.19 93 LYS A O 1
ATOM 720 N N . LEU A 1 94 ? -5.286 -0.417 -20.286 1.00 89.31 94 LEU A N 1
ATOM 721 C CA . LEU A 1 94 ? -3.855 -0.572 -20.544 1.00 89.31 94 LEU A CA 1
ATOM 722 C C . LEU A 1 94 ? -3.581 -1.888 -21.282 1.00 89.31 94 LEU A C 1
ATOM 724 O O . LEU A 1 94 ? -2.887 -1.888 -22.292 1.00 89.31 94 LEU A O 1
ATOM 728 N N . HIS A 1 95 ? -4.189 -2.987 -20.831 1.00 92.56 95 HIS A N 1
ATOM 729 C CA . HIS A 1 95 ? -4.109 -4.289 -21.491 1.00 92.56 95 HIS A CA 1
ATOM 730 C C . HIS A 1 95 ? -4.614 -4.241 -22.934 1.00 92.56 95 HIS A C 1
ATOM 732 O O . HIS A 1 95 ? -3.905 -4.689 -23.827 1.00 92.56 95 HIS A O 1
ATOM 738 N N . ALA A 1 96 ? -5.781 -3.641 -23.184 1.00 93.62 96 ALA A N 1
ATOM 739 C CA . ALA A 1 96 ? -6.315 -3.506 -24.538 1.00 93.62 96 ALA A CA 1
ATOM 740 C C . ALA A 1 96 ? -5.395 -2.676 -25.450 1.00 93.62 96 ALA A C 1
ATOM 742 O O . ALA A 1 96 ? -5.221 -3.006 -26.621 1.00 93.62 96 ALA A O 1
ATOM 743 N N . TRP A 1 97 ? -4.794 -1.604 -24.928 1.00 91.50 97 TRP A N 1
ATOM 744 C CA . TRP A 1 97 ? -3.815 -0.812 -25.671 1.00 91.50 97 TRP A CA 1
ATOM 745 C C . TRP A 1 97 ? -2.541 -1.615 -25.980 1.00 91.50 97 TRP A C 1
ATOM 747 O O . TRP A 1 97 ? -2.120 -1.634 -27.135 1.00 91.50 97 TRP A O 1
ATOM 757 N N . LEU A 1 98 ? -1.986 -2.336 -24.998 1.00 91.44 98 LEU A N 1
ATOM 758 C CA . LEU A 1 98 ? -0.816 -3.205 -25.180 1.00 91.44 98 LEU A CA 1
ATOM 759 C C . LEU A 1 98 ? -1.076 -4.323 -26.194 1.00 91.44 98 LEU A C 1
ATOM 761 O O . LEU A 1 98 ? -0.237 -4.585 -27.053 1.00 91.44 98 LEU A O 1
ATOM 765 N N . ASP A 1 99 ? -2.243 -4.963 -26.120 1.00 92.31 99 ASP A N 1
ATOM 766 C CA . ASP A 1 99 ? -2.622 -6.034 -27.041 1.00 92.31 99 ASP A CA 1
ATOM 767 C C . ASP A 1 99 ? -2.761 -5.502 -28.475 1.00 92.31 99 ASP A C 1
ATOM 769 O O . ASP A 1 99 ? -2.215 -6.082 -29.410 1.00 92.31 99 ASP A O 1
ATOM 773 N N . ASN A 1 100 ? -3.383 -4.332 -28.657 1.00 91.12 100 ASN A N 1
ATOM 774 C CA . ASN A 1 100 ? -3.452 -3.670 -29.963 1.00 91.12 100 ASN A CA 1
ATOM 775 C C . ASN A 1 100 ? -2.065 -3.270 -30.493 1.00 91.12 100 ASN A C 1
ATOM 777 O O . ASN A 1 100 ? -1.791 -3.427 -31.686 1.00 91.12 100 ASN A O 1
ATOM 781 N N . ALA A 1 101 ? -1.187 -2.765 -29.623 1.00 89.38 101 ALA A N 1
ATOM 782 C CA . ALA A 1 101 ? 0.177 -2.402 -29.986 1.00 89.38 101 ALA A CA 1
ATOM 783 C C . ALA A 1 101 ? 0.969 -3.629 -30.467 1.00 89.38 101 ALA A C 1
ATOM 785 O O . ALA A 1 101 ? 1.567 -3.578 -31.541 1.00 89.38 101 ALA A O 1
ATOM 786 N N . GLU A 1 102 ? 0.913 -4.755 -29.752 1.00 89.56 102 GLU A N 1
ATOM 787 C CA . GLU A 1 102 ? 1.562 -6.007 -30.169 1.00 89.56 102 GLU A CA 1
ATOM 788 C C . GLU A 1 102 ? 0.971 -6.578 -31.464 1.00 89.56 102 GLU A C 1
ATOM 790 O O . GLU A 1 102 ? 1.714 -7.041 -32.330 1.00 89.56 102 GLU A O 1
ATOM 795 N N . GLN A 1 103 ? -0.348 -6.496 -31.658 1.00 87.56 103 GLN A N 1
ATOM 796 C CA . GLN A 1 103 ? -0.995 -6.943 -32.897 1.00 87.56 103 GLN A CA 1
ATOM 797 C C . GLN A 1 103 ? -0.604 -6.109 -34.129 1.00 87.56 103 GLN A C 1
ATOM 799 O O . GLN A 1 103 ? -0.704 -6.606 -35.257 1.00 87.56 103 GLN A O 1
ATOM 804 N N . SER A 1 104 ? -0.180 -4.857 -33.925 1.00 85.81 104 SER A N 1
ATOM 805 C CA . SER A 1 104 ? 0.253 -3.939 -34.987 1.00 85.81 104 SER A CA 1
ATOM 806 C C . SER A 1 104 ? 1.695 -4.169 -35.456 1.00 85.81 104 SER A C 1
ATOM 808 O O . SER A 1 104 ? 2.079 -3.680 -36.521 1.00 85.81 104 SER A O 1
ATOM 810 N N . LYS A 1 105 ? 2.491 -4.933 -34.695 1.00 85.44 105 LYS A N 1
ATOM 811 C CA . LYS A 1 105 ? 3.888 -5.232 -35.029 1.00 85.44 105 LYS A CA 1
ATOM 812 C C . LYS A 1 105 ? 3.971 -6.214 -36.199 1.00 85.44 105 LYS A C 1
ATOM 814 O O . LYS A 1 105 ? 3.135 -7.101 -36.372 1.00 85.44 105 LYS A O 1
ATOM 819 N N . THR A 1 106 ? 4.992 -6.030 -37.033 1.00 69.06 106 THR A N 1
ATOM 820 C CA . THR A 1 106 ? 5.168 -6.765 -38.295 1.00 69.06 106 THR A CA 1
ATOM 821 C C . THR A 1 106 ? 5.558 -8.224 -38.092 1.00 69.06 106 THR A C 1
ATOM 823 O O . THR A 1 106 ? 5.178 -9.070 -38.901 1.00 69.06 106 THR A O 1
ATOM 826 N N . ASP A 1 107 ? 6.295 -8.518 -37.019 1.00 64.50 107 ASP A N 1
ATOM 827 C CA . ASP A 1 107 ? 6.823 -9.847 -36.726 1.00 64.50 107 ASP A CA 1
ATOM 828 C C . ASP A 1 107 ? 6.038 -10.492 -35.584 1.00 64.50 107 ASP A C 1
ATOM 830 O O . ASP A 1 107 ? 6.097 -10.055 -34.437 1.00 64.50 107 ASP A O 1
ATOM 834 N N . HIS A 1 108 ? 5.309 -11.556 -35.927 1.00 64.31 108 HIS A N 1
ATOM 835 C CA . HIS A 1 108 ? 4.560 -12.422 -35.014 1.00 64.31 108 HIS A CA 1
ATOM 836 C C . HIS A 1 108 ? 3.552 -11.683 -34.123 1.00 64.31 108 HIS A C 1
ATOM 838 O O . HIS A 1 108 ? 3.880 -11.204 -33.042 1.00 64.31 108 HIS A O 1
ATOM 844 N N . LYS A 1 109 ? 2.280 -11.697 -34.541 1.00 74.56 109 LYS A N 1
ATOM 845 C CA . LYS A 1 109 ? 1.152 -11.229 -33.726 1.00 74.56 109 LYS A CA 1
ATOM 846 C C . LYS A 1 109 ? 1.103 -12.015 -32.417 1.00 74.56 109 LYS A C 1
ATOM 848 O O . LYS A 1 109 ? 0.679 -13.172 -32.399 1.00 74.56 109 LYS A O 1
ATOM 853 N N . ARG A 1 110 ? 1.576 -11.393 -31.343 1.00 84.69 110 ARG A N 1
ATOM 854 C CA . ARG A 1 110 ? 1.533 -11.940 -29.989 1.00 84.69 110 ARG A CA 1
ATOM 855 C C . ARG A 1 110 ? 0.262 -11.462 -29.314 1.00 84.69 110 ARG A C 1
ATOM 857 O O . ARG A 1 110 ? -0.180 -10.339 -29.531 1.00 84.69 110 ARG A O 1
ATOM 864 N N . LYS A 1 111 ? -0.314 -12.341 -28.503 1.00 89.50 111 LYS A N 1
ATOM 865 C CA . LYS A 1 111 ? -1.395 -11.994 -27.592 1.00 89.50 111 LYS A CA 1
ATOM 866 C C . LYS A 1 111 ? -0.776 -11.565 -26.269 1.00 89.50 111 LYS A C 1
ATOM 868 O O . LYS A 1 111 ? 0.129 -12.243 -25.780 1.00 89.50 111 LYS A O 1
ATOM 873 N N . VAL A 1 112 ? -1.273 -10.480 -25.693 1.00 92.44 112 VAL A N 1
ATOM 874 C CA . VAL A 1 112 ? -0.920 -10.072 -24.334 1.00 92.44 112 VAL A CA 1
ATOM 875 C C . VAL A 1 112 ? -1.925 -10.713 -23.380 1.00 92.44 112 VAL A C 1
ATOM 877 O O . VAL A 1 112 ? -3.131 -10.506 -23.510 1.00 92.44 112 VAL A O 1
ATOM 880 N N . ASP A 1 113 ? -1.454 -11.511 -22.425 1.00 94.19 113 ASP A N 1
ATOM 881 C CA . ASP A 1 113 ? -2.302 -12.091 -21.380 1.00 94.19 113 ASP A CA 1
ATOM 882 C C . ASP A 1 113 ? -2.244 -11.227 -20.113 1.00 94.19 113 ASP A C 1
ATOM 884 O O . ASP A 1 113 ? -1.167 -10.887 -19.624 1.00 94.19 113 ASP A O 1
ATOM 888 N N . LEU A 1 114 ? -3.414 -10.867 -19.576 1.00 93.06 114 LEU A N 1
ATOM 889 C CA . LEU A 1 114 ? -3.543 -10.093 -18.342 1.00 93.06 114 LEU A CA 1
ATOM 890 C C . LEU A 1 114 ? -3.776 -11.030 -17.155 1.00 93.06 114 LEU A C 1
ATOM 892 O O . LEU A 1 114 ? -4.780 -11.741 -17.107 1.00 93.06 114 LEU A O 1
ATOM 896 N N . ILE A 1 115 ? -2.869 -10.991 -16.182 1.00 91.56 115 ILE A N 1
ATOM 897 C CA . ILE A 1 115 ? -2.975 -11.736 -14.925 1.00 91.56 115 ILE A CA 1
ATOM 898 C C . ILE A 1 115 ? -3.168 -10.723 -13.798 1.00 91.56 115 ILE A C 1
ATOM 900 O O . ILE A 1 115 ? -2.345 -9.829 -13.622 1.00 91.56 115 ILE A O 1
ATOM 904 N N . ILE A 1 116 ? -4.258 -10.858 -13.039 1.00 88.06 116 ILE A N 1
ATOM 905 C CA . ILE A 1 116 ? -4.576 -9.975 -11.911 1.00 88.06 116 ILE A CA 1
ATOM 906 C C . ILE A 1 116 ? -4.684 -10.815 -10.645 1.00 88.06 116 ILE A C 1
ATOM 908 O O . ILE A 1 116 ? -5.416 -11.804 -10.599 1.00 88.06 116 ILE A O 1
ATOM 912 N N . HIS A 1 117 ? -3.988 -10.377 -9.600 1.00 85.06 117 HIS A N 1
ATOM 913 C CA . HIS A 1 117 ? -4.108 -10.925 -8.257 1.00 85.06 117 HIS A CA 1
ATOM 914 C C . HIS A 1 117 ? -4.640 -9.841 -7.317 1.00 85.06 117 HIS A C 1
ATOM 916 O O . HIS A 1 117 ? -4.048 -8.774 -7.194 1.00 85.06 117 HIS A O 1
ATOM 922 N N . HIS A 1 118 ? -5.765 -10.120 -6.657 1.00 76.69 118 HIS A N 1
ATOM 923 C CA . HIS A 1 118 ? -6.420 -9.187 -5.729 1.00 76.69 118 HIS A CA 1
ATOM 924 C C . HIS A 1 118 ? -6.050 -9.437 -4.260 1.00 76.69 118 HIS A C 1
ATOM 926 O O . HIS A 1 118 ? -6.435 -8.672 -3.378 1.00 76.69 118 HIS A O 1
ATOM 932 N N . GLU A 1 119 ? -5.346 -10.530 -3.969 1.00 75.19 119 GLU A N 1
ATOM 933 C CA . GLU A 1 119 ? -4.996 -10.897 -2.601 1.00 75.19 119 GLU A CA 1
ATOM 934 C C . GLU A 1 119 ? -3.687 -10.235 -2.178 1.00 75.19 119 GLU A C 1
ATOM 936 O O . GLU A 1 119 ? -2.658 -10.371 -2.841 1.00 75.19 119 GLU A O 1
ATOM 941 N N . ARG A 1 120 ? -3.718 -9.553 -1.031 1.00 76.56 120 ARG A N 1
ATOM 942 C CA . ARG A 1 120 ? -2.509 -9.064 -0.375 1.00 76.56 120 ARG A CA 1
ATOM 943 C C . ARG A 1 120 ? -1.956 -10.151 0.544 1.00 76.56 120 ARG A C 1
ATOM 945 O O . ARG A 1 120 ? -2.692 -10.751 1.327 1.00 76.56 120 ARG A O 1
ATOM 952 N N . TYR A 1 121 ? -0.647 -10.389 0.473 1.00 77.50 121 TYR A N 1
ATOM 953 C CA . TYR A 1 121 ? 0.001 -11.385 1.328 1.00 77.50 121 TYR A CA 1
ATOM 954 C C . TYR A 1 121 ? -0.004 -10.981 2.811 1.00 77.50 121 TYR A C 1
ATOM 956 O O . TYR A 1 121 ? -0.256 -11.820 3.678 1.00 77.50 121 TYR A O 1
ATOM 964 N N . SER A 1 122 ? 0.213 -9.701 3.104 1.00 82.19 122 SER A N 1
ATOM 965 C CA . SER A 1 122 ? 0.145 -9.150 4.459 1.00 82.19 122 SER A CA 1
ATOM 966 C C . SER A 1 122 ? -1.096 -8.283 4.590 1.00 82.19 122 SER A C 1
ATOM 968 O O . SER A 1 122 ? -1.297 -7.377 3.788 1.00 82.19 122 SER A O 1
ATOM 970 N N . GLU A 1 123 ? -1.950 -8.550 5.573 1.00 83.38 123 GLU A N 1
ATOM 971 C CA . GLU A 1 123 ? -3.085 -7.665 5.834 1.00 83.38 123 GLU A CA 1
ATOM 972 C C . GLU A 1 123 ? -2.586 -6.332 6.400 1.00 83.38 123 GLU A C 1
ATOM 974 O O . GLU A 1 123 ? -1.553 -6.285 7.069 1.00 83.38 123 GLU A O 1
ATOM 979 N N . LEU A 1 124 ? -3.299 -5.248 6.097 1.00 87.38 124 LEU A N 1
ATOM 980 C CA . LEU 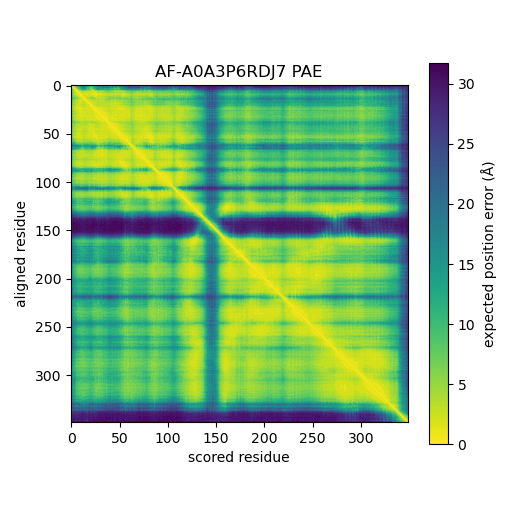A 1 124 ? -2.979 -3.922 6.612 1.00 87.38 124 LEU A CA 1
ATOM 981 C C . LEU A 1 124 ? -4.017 -3.538 7.657 1.00 87.38 124 LEU A C 1
ATOM 983 O O . LEU A 1 124 ? -5.217 -3.692 7.432 1.00 87.38 124 LEU A O 1
ATOM 987 N N . GLU A 1 125 ? -3.547 -3.000 8.772 1.00 89.25 125 GLU A N 1
ATOM 988 C CA . GLU A 1 125 ? -4.381 -2.375 9.789 1.00 89.25 125 GLU A CA 1
ATOM 989 C C . GLU A 1 125 ? -4.012 -0.895 9.855 1.00 89.25 125 GLU A C 1
ATOM 991 O O . GLU A 1 125 ? -2.833 -0.538 9.813 1.00 89.25 125 GLU A O 1
ATOM 996 N N . LEU A 1 126 ? -5.026 -0.030 9.882 1.00 91.38 126 LEU A N 1
ATOM 997 C CA . LEU A 1 126 ? -4.810 1.404 9.998 1.00 91.38 126 LEU A CA 1
ATOM 998 C C . LEU A 1 126 ? -4.815 1.791 11.467 1.00 91.38 126 LEU A C 1
ATOM 1000 O O . LEU A 1 126 ? -5.709 1.395 12.216 1.00 91.38 126 LEU A O 1
ATOM 1004 N N . SER A 1 127 ? -3.854 2.628 11.830 1.00 92.88 127 SER A N 1
ATOM 1005 C CA . SER A 1 127 ? -3.762 3.223 13.152 1.00 92.88 127 SER A CA 1
ATOM 1006 C C . SER A 1 127 ? -3.553 4.721 13.033 1.00 92.88 127 SER A C 1
ATOM 1008 O O . SER A 1 127 ? -2.995 5.212 12.050 1.00 92.88 127 SER A O 1
ATOM 1010 N N . ILE A 1 128 ? -4.003 5.449 14.044 1.00 92.81 128 ILE A N 1
ATOM 1011 C CA . ILE A 1 128 ? -3.748 6.870 14.209 1.00 92.81 128 ILE A CA 1
ATOM 1012 C C . ILE A 1 128 ? -2.881 7.072 15.448 1.00 92.81 128 ILE A C 1
ATOM 1014 O O . ILE A 1 128 ? -3.042 6.394 16.459 1.00 92.81 128 ILE A O 1
ATOM 1018 N N . MET A 1 129 ? -1.935 8.000 15.363 1.00 92.00 129 MET A N 1
ATOM 1019 C CA . MET A 1 129 ? -1.165 8.424 16.527 1.00 92.00 129 MET A CA 1
ATOM 1020 C C . MET A 1 129 ? -2.057 9.296 17.414 1.00 92.00 129 MET A C 1
ATOM 1022 O O . MET A 1 129 ? -2.557 10.319 16.950 1.00 92.00 129 MET A O 1
ATOM 1026 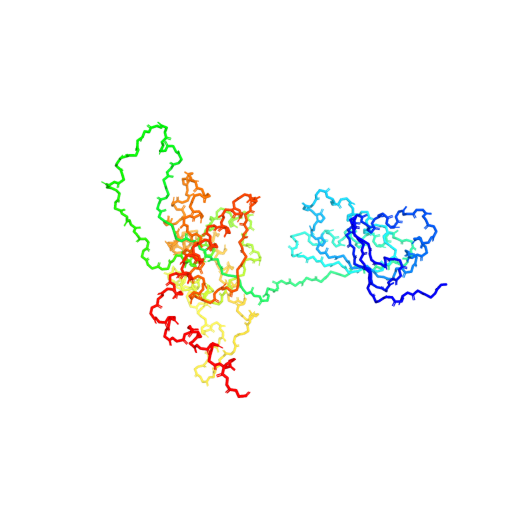N N . ARG A 1 130 ? -2.257 8.944 18.677 1.00 91.31 130 ARG A N 1
ATOM 1027 C CA . ARG A 1 130 ? -2.919 9.804 19.652 1.00 91.31 130 ARG A CA 1
ATOM 1028 C C . ARG A 1 130 ? -2.033 11.001 19.952 1.00 91.31 130 ARG A C 1
ATOM 1030 O O . ARG A 1 130 ? -0.849 10.857 20.236 1.00 91.31 130 ARG A O 1
ATOM 1037 N N . VAL A 1 131 ? -2.616 12.189 19.863 1.00 87.69 131 VAL A N 1
ATOM 1038 C CA . VAL A 1 131 ? -1.943 13.450 20.168 1.00 87.69 131 VAL A CA 1
ATOM 1039 C C . VAL A 1 131 ? -2.810 14.315 21.060 1.00 87.69 131 VAL A C 1
ATOM 1041 O O . VAL A 1 131 ? -4.045 14.274 20.982 1.00 87.69 131 VAL A O 1
ATOM 1044 N N . GLU A 1 132 ? -2.138 15.115 21.880 1.00 83.88 132 GLU A N 1
ATOM 1045 C CA . GLU A 1 132 ? -2.758 16.197 22.628 1.00 83.88 132 GLU A CA 1
ATOM 1046 C C . GLU A 1 132 ? -3.333 17.208 21.640 1.00 83.88 132 GLU A C 1
ATOM 1048 O O . GLU A 1 132 ? -2.873 17.320 20.496 1.00 83.88 132 GLU A O 1
ATOM 1053 N N . LYS A 1 133 ? -4.363 17.937 22.069 1.00 82.12 133 LYS A N 1
ATOM 1054 C CA . LYS A 1 133 ? -5.021 18.925 21.220 1.00 82.12 133 LYS A CA 1
ATOM 1055 C C . LYS A 1 133 ? -3.989 19.959 20.749 1.00 82.12 133 LYS A C 1
ATOM 1057 O O . LYS A 1 133 ? -3.479 20.721 21.573 1.00 82.12 133 LYS A O 1
ATOM 1062 N N . PRO A 1 134 ? -3.676 20.017 19.443 1.00 76.50 134 PRO A N 1
ATOM 1063 C CA . PRO A 1 134 ? -2.604 20.871 18.975 1.00 76.50 134 PRO A CA 1
ATOM 1064 C C . PRO A 1 134 ? -3.022 22.343 19.052 1.00 76.50 134 PRO A C 1
ATOM 1066 O O . PRO A 1 134 ? -4.186 22.695 18.837 1.00 76.50 134 PRO A O 1
ATOM 1069 N N . GLN A 1 135 ? -2.063 23.218 19.355 1.00 75.00 135 GLN A N 1
ATOM 1070 C CA . GLN A 1 135 ? -2.317 24.656 19.401 1.00 75.00 135 GLN A CA 1
ATOM 1071 C C . GLN A 1 135 ? -2.502 25.221 17.976 1.00 75.00 135 GLN A C 1
ATOM 1073 O O . GLN A 1 135 ? -1.717 24.877 17.084 1.00 75.00 135 GLN A O 1
ATOM 1078 N N . PRO A 1 136 ? -3.514 26.080 17.734 1.00 75.25 136 PRO A N 1
ATOM 1079 C CA . PRO A 1 136 ? -3.728 26.702 16.429 1.00 75.25 136 PRO A CA 1
ATOM 1080 C C . PRO A 1 136 ? -2.555 27.594 16.007 1.00 75.25 136 PRO A C 1
ATOM 1082 O O . PRO A 1 136 ? -1.971 28.290 16.835 1.00 75.25 136 PRO A O 1
ATOM 1085 N N . ILE A 1 137 ? -2.271 27.642 14.702 1.00 66.94 137 ILE A N 1
ATOM 1086 C CA . ILE A 1 137 ? -1.176 28.448 14.118 1.00 66.94 137 ILE A CA 1
ATOM 1087 C C . ILE A 1 137 ? -1.324 29.954 14.429 1.00 66.94 137 ILE A C 1
ATOM 1089 O O . ILE A 1 137 ? -0.327 30.659 14.545 1.00 66.94 137 ILE A O 1
ATOM 1093 N N . GLU A 1 138 ? -2.550 30.455 14.609 1.00 57.84 138 GLU A N 1
ATOM 1094 C CA . GLU A 1 138 ? -2.822 31.880 14.869 1.00 57.84 138 GLU A CA 1
ATOM 1095 C C . GLU A 1 138 ? -2.587 32.316 16.328 1.00 57.84 138 GLU A C 1
ATOM 1097 O O . GLU A 1 138 ? -2.649 33.505 16.638 1.00 57.84 138 GLU A O 1
ATOM 1102 N N . ALA A 1 139 ? -2.262 31.390 17.232 1.00 52.56 139 ALA A N 1
ATOM 1103 C CA . ALA A 1 139 ? -1.938 31.707 18.618 1.00 52.56 139 ALA A CA 1
ATOM 1104 C C . ALA A 1 139 ? -0.446 32.060 18.789 1.00 52.56 139 ALA A C 1
ATOM 1106 O O . ALA A 1 139 ? 0.249 31.372 19.530 1.00 52.56 139 ALA A O 1
ATOM 1107 N N . SER A 1 140 ? 0.053 33.089 18.082 1.00 42.47 140 SER A N 1
ATOM 1108 C CA . SER A 1 140 ? 1.113 34.026 18.539 1.00 42.47 140 SER A CA 1
ATOM 1109 C C . SER A 1 140 ? 1.709 34.876 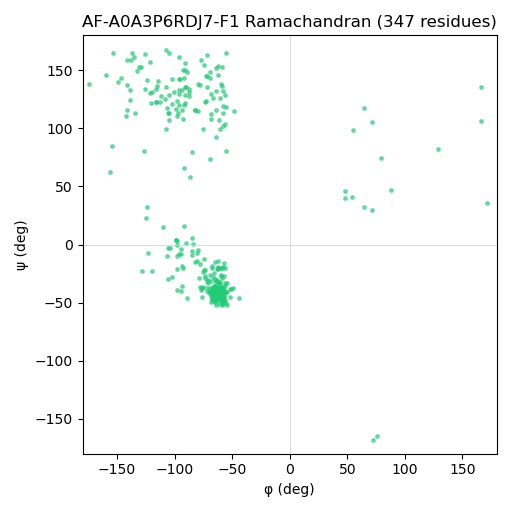17.402 1.00 42.47 140 SER A C 1
ATOM 1111 O O . SER A 1 140 ? 2.591 34.411 16.679 1.00 42.47 140 SER A O 1
ATOM 1113 N N . PRO A 1 141 ? 1.375 36.175 17.324 1.00 45.69 141 PRO A N 1
ATOM 1114 C CA . PRO A 1 141 ? 2.294 37.208 16.879 1.00 45.69 141 PRO A CA 1
ATOM 1115 C C . PRO A 1 141 ? 2.717 38.035 18.107 1.00 45.69 141 PRO A C 1
ATOM 1117 O O . PRO A 1 141 ? 1.987 38.924 18.530 1.00 45.69 141 PRO A O 1
ATOM 1120 N N . ASN A 1 142 ? 3.901 37.746 18.655 1.00 43.72 142 ASN A N 1
ATOM 1121 C CA . ASN A 1 142 ? 4.584 38.471 19.744 1.00 43.72 142 ASN A CA 1
ATOM 1122 C C . ASN A 1 142 ? 3.990 38.332 21.163 1.00 43.72 142 ASN A C 1
ATOM 1124 O O . ASN A 1 142 ? 3.006 38.984 21.495 1.00 43.72 142 ASN A O 1
ATOM 1128 N N . ASN A 1 143 ? 4.651 37.558 22.030 1.00 36.12 143 ASN A N 1
ATOM 1129 C CA . ASN A 1 143 ? 5.364 38.066 23.215 1.00 36.12 143 ASN A CA 1
ATOM 1130 C C . ASN A 1 143 ? 5.724 36.927 24.184 1.00 36.12 143 ASN A C 1
ATOM 1132 O O . ASN A 1 143 ? 4.896 36.087 24.510 1.00 36.12 143 ASN A O 1
ATOM 1136 N N . ASP A 1 144 ? 6.969 37.000 24.649 1.00 35.50 144 ASP A N 1
ATOM 1137 C CA . ASP A 1 144 ? 7.463 36.633 25.973 1.00 35.50 144 ASP A CA 1
ATOM 1138 C C . ASP A 1 144 ? 7.410 35.165 26.438 1.00 35.50 144 ASP A C 1
ATOM 1140 O O . ASP A 1 144 ? 6.378 34.537 26.658 1.00 35.50 144 ASP A O 1
ATOM 1144 N N . LEU A 1 145 ? 8.625 34.658 26.677 1.00 46.03 145 LEU A N 1
ATOM 1145 C CA . LEU A 1 145 ? 8.949 33.591 27.614 1.00 46.03 145 LEU A CA 1
ATOM 1146 C C . LEU A 1 145 ? 8.430 33.956 29.011 1.00 46.03 145 LEU A C 1
ATOM 1148 O O . LEU A 1 145 ? 9.201 34.434 29.825 1.00 46.03 145 LEU A O 1
ATOM 1152 N N . GLU A 1 146 ? 7.148 33.765 29.292 1.00 41.06 146 GLU A N 1
ATOM 1153 C CA . GLU A 1 146 ? 6.590 33.684 30.644 1.00 41.06 146 GLU A CA 1
ATOM 1154 C C . GLU A 1 146 ? 5.104 33.317 30.524 1.00 41.06 146 GLU A C 1
ATOM 1156 O O . GLU A 1 146 ? 4.392 33.840 29.677 1.00 41.06 146 GLU A O 1
ATOM 1161 N N . VAL A 1 147 ? 4.625 32.416 31.389 1.00 35.62 147 VAL A N 1
ATOM 1162 C CA . VAL A 1 147 ? 3.267 31.818 31.400 1.00 35.62 147 VAL A CA 1
ATOM 1163 C C . VAL A 1 147 ? 3.101 30.555 30.530 1.00 35.62 147 VAL A C 1
ATOM 1165 O O . VAL A 1 147 ? 2.099 30.340 29.857 1.00 35.62 147 VAL A O 1
ATOM 1168 N N . ALA A 1 148 ? 4.043 29.615 30.651 1.00 37.38 148 ALA A N 1
ATOM 1169 C CA . ALA A 1 148 ? 3.735 28.185 30.524 1.00 37.38 148 ALA A CA 1
ATOM 1170 C C . ALA A 1 148 ? 3.428 27.613 31.920 1.00 37.38 148 ALA A C 1
ATOM 1172 O O . ALA A 1 148 ? 4.199 26.845 32.487 1.00 37.38 148 ALA A O 1
ATOM 1173 N N . SER A 1 149 ? 2.333 28.060 32.532 1.00 38.06 149 SER A N 1
ATOM 1174 C CA . SER A 1 149 ? 1.923 27.588 33.859 1.00 38.06 149 SER A CA 1
ATOM 1175 C C . SER A 1 149 ? 0.424 27.779 34.074 1.00 38.06 149 SER A C 1
ATOM 1177 O O . SER A 1 149 ? 0.009 28.560 34.922 1.00 38.06 149 SER A O 1
ATOM 1179 N N . SER A 1 150 ? -0.400 27.104 33.260 1.00 33.91 150 SER A N 1
ATOM 1180 C CA . SER A 1 150 ? -1.803 26.730 33.580 1.00 33.91 150 SER A CA 1
ATOM 1181 C C . SER A 1 150 ? -2.586 26.154 32.385 1.00 33.91 150 SER A C 1
ATOM 1183 O O . SER A 1 150 ? -3.791 26.355 32.273 1.00 33.91 150 SER A O 1
ATOM 1185 N N . ALA A 1 151 ? -1.944 25.385 31.504 1.00 36.47 151 ALA A N 1
ATOM 1186 C CA . ALA A 1 151 ? -2.668 24.346 30.777 1.00 36.47 151 ALA A CA 1
ATOM 1187 C C . ALA A 1 151 ? -2.376 23.051 31.528 1.00 36.47 151 ALA A C 1
ATOM 1189 O O . ALA A 1 151 ? -1.212 22.683 31.679 1.00 36.47 151 ALA A O 1
ATOM 1190 N N . THR A 1 152 ? -3.402 22.422 32.091 1.00 35.19 152 THR A N 1
ATOM 1191 C CA . THR A 1 152 ? -3.307 21.046 32.571 1.00 35.19 152 THR A CA 1
ATOM 1192 C C . THR A 1 152 ? -2.672 20.225 31.456 1.00 35.19 152 THR A C 1
ATOM 1194 O O . THR A 1 152 ? -3.218 20.157 30.358 1.00 35.19 152 THR A O 1
ATOM 1197 N N . SER A 1 153 ? -1.472 19.696 31.697 1.00 40.72 153 SER A N 1
ATOM 1198 C CA . SER A 1 153 ? -0.867 18.706 30.819 1.00 40.72 153 SER A CA 1
ATOM 1199 C C . SER A 1 153 ? -1.772 17.483 30.880 1.00 40.72 153 SER A C 1
ATOM 1201 O O . SER A 1 153 ? -1.641 16.666 31.794 1.00 40.72 153 SER A O 1
ATOM 1203 N N . ASP A 1 154 ? -2.735 17.400 29.966 1.00 46.53 154 ASP A N 1
ATOM 1204 C CA . ASP A 1 154 ? -3.480 16.176 29.702 1.00 46.53 154 ASP A CA 1
ATOM 1205 C C . ASP A 1 154 ? -2.491 15.209 29.052 1.00 46.53 154 ASP A C 1
ATOM 1207 O O . ASP A 1 154 ? -2.489 14.997 27.843 1.00 46.53 154 ASP A O 1
ATOM 1211 N N . SER A 1 155 ? -1.580 14.673 29.868 1.00 57.38 155 SER A N 1
ATOM 1212 C CA . SER A 1 155 ? -0.650 13.643 29.449 1.00 57.38 155 SER A CA 1
ATOM 1213 C C . SER A 1 155 ? -1.482 12.503 28.888 1.00 57.38 155 SER A C 1
ATOM 1215 O O . SER A 1 155 ? -2.304 11.930 29.605 1.00 57.38 155 SER A O 1
ATOM 1217 N N . ILE A 1 156 ? -1.284 12.202 27.607 1.00 64.69 156 ILE A N 1
ATOM 1218 C CA . ILE A 1 156 ? -1.916 11.063 26.943 1.00 64.69 156 ILE A CA 1
ATOM 1219 C C . ILE A 1 156 ? -1.544 9.802 27.728 1.00 64.69 156 ILE A C 1
ATOM 1221 O O . ILE A 1 156 ? -0.410 9.333 27.631 1.00 64.69 156 ILE A O 1
ATOM 1225 N N . ASP A 1 157 ? -2.486 9.293 28.520 1.00 67.25 157 ASP A N 1
ATOM 1226 C CA . ASP A 1 157 ? -2.325 8.046 29.263 1.00 67.25 157 ASP A CA 1
ATOM 1227 C C . ASP A 1 157 ? -2.562 6.846 28.329 1.00 67.25 157 ASP A C 1
ATOM 1229 O O . ASP A 1 157 ? -3.472 6.859 27.486 1.00 67.25 157 ASP A O 1
ATOM 1233 N N . GLY A 1 158 ? -1.728 5.817 28.461 1.00 80.56 158 GLY A N 1
ATOM 1234 C CA . GLY A 1 158 ? -1.728 4.612 27.625 1.00 80.56 158 GLY A CA 1
ATOM 1235 C C . GLY A 1 158 ? -1.124 4.767 26.221 1.00 80.56 158 GLY A C 1
ATOM 1236 O O . GLY A 1 158 ? -0.432 5.734 25.911 1.00 80.56 158 GLY A O 1
ATOM 1237 N N . ASP A 1 159 ? -1.415 3.778 25.375 1.00 86.69 159 ASP A N 1
ATOM 1238 C CA . ASP A 1 159 ? -0.863 3.602 24.026 1.00 86.69 159 ASP A CA 1
ATOM 1239 C C . ASP A 1 159 ? -1.077 4.821 23.108 1.00 86.69 159 ASP A C 1
ATOM 1241 O O . ASP A 1 159 ? -2.207 5.280 22.919 1.00 86.69 159 ASP A O 1
ATOM 1245 N N . ILE A 1 160 ? -0.010 5.314 22.478 1.00 90.31 160 ILE A N 1
ATOM 1246 C CA . ILE A 1 160 ? -0.026 6.343 21.437 1.00 90.31 160 ILE A CA 1
ATOM 1247 C C . ILE A 1 160 ? -0.556 5.802 20.107 1.00 90.31 160 ILE A C 1
ATOM 1249 O O . ILE A 1 160 ? -1.118 6.568 19.332 1.00 90.31 160 ILE A O 1
ATOM 1253 N N . ILE A 1 161 ? -0.396 4.514 19.797 1.00 92.75 161 ILE A N 1
ATOM 1254 C CA . ILE A 1 161 ? -0.866 3.936 18.533 1.00 92.75 161 ILE A CA 1
ATOM 1255 C C . ILE A 1 161 ? -2.272 3.378 18.730 1.00 92.75 161 ILE A C 1
ATOM 1257 O O . ILE A 1 161 ? -2.461 2.319 19.330 1.00 92.75 161 ILE A O 1
ATOM 1261 N N . GLU A 1 162 ? -3.258 4.059 18.152 1.00 91.62 162 GLU A N 1
ATOM 1262 C CA . GLU A 1 162 ? -4.661 3.666 18.226 1.00 91.62 162 GLU A CA 1
ATOM 1263 C C . GLU A 1 162 ? -5.133 3.047 16.898 1.00 91.62 162 GLU A C 1
ATOM 1265 O O . GLU A 1 162 ? -5.300 3.769 15.909 1.00 91.62 162 GLU A O 1
ATOM 1270 N N . PRO A 1 163 ? -5.344 1.718 16.829 1.00 91.69 163 PRO A N 1
ATOM 1271 C CA . PRO A 1 163 ? -5.894 1.075 15.642 1.00 91.69 163 PRO A CA 1
ATOM 1272 C C . PRO A 1 163 ? -7.363 1.454 15.459 1.00 91.69 163 PRO A C 1
ATOM 1274 O O . PRO A 1 163 ? -8.127 1.530 16.423 1.00 91.69 163 PRO A O 1
ATOM 1277 N N . PHE A 1 164 ? -7.790 1.633 14.211 1.00 91.25 164 PHE A N 1
ATOM 1278 C CA . PHE A 1 164 ? -9.167 2.006 13.915 1.00 91.25 164 PHE A CA 1
ATOM 1279 C C . PHE A 1 164 ? -9.761 1.259 12.728 1.00 91.25 164 PHE A C 1
ATOM 1281 O O . PHE A 1 164 ? -9.083 0.723 11.851 1.00 91.25 164 PHE A O 1
ATOM 1288 N N . MET A 1 165 ? -11.091 1.229 12.714 1.00 91.19 165 MET A N 1
ATOM 1289 C CA . MET A 1 165 ? -11.869 0.647 11.633 1.00 91.19 165 MET A CA 1
ATOM 1290 C C . MET A 1 165 ? -11.982 1.674 10.500 1.00 91.19 165 MET A C 1
ATOM 1292 O O . MET A 1 165 ? -12.647 2.692 10.698 1.00 91.19 165 MET A O 1
ATOM 1296 N N . PRO A 1 166 ? -11.427 1.441 9.297 1.00 89.31 166 PRO A N 1
ATOM 1297 C CA . PRO A 1 166 ? -11.439 2.466 8.254 1.00 89.31 166 PRO A CA 1
ATOM 1298 C C . PRO A 1 166 ? -12.837 2.893 7.776 1.00 89.31 166 PRO A C 1
ATOM 1300 O O . PRO A 1 166 ? -13.001 4.015 7.304 1.00 89.31 166 PRO A O 1
ATOM 1303 N N . TYR A 1 167 ? -13.879 2.077 7.980 1.00 88.12 167 TYR A N 1
ATOM 1304 C CA . TYR A 1 167 ? -15.267 2.504 7.737 1.00 88.12 167 TYR A CA 1
ATOM 1305 C C . TYR A 1 167 ? -15.762 3.587 8.699 1.00 88.12 167 TYR A C 1
ATOM 1307 O O . TYR A 1 167 ? -16.686 4.306 8.345 1.00 88.12 167 TYR A O 1
ATOM 1315 N N . GLY A 1 168 ? -15.141 3.770 9.868 1.00 86.25 168 GLY A N 1
ATOM 1316 C CA . GLY A 1 168 ? -15.461 4.881 10.769 1.00 86.25 168 GLY A CA 1
ATOM 1317 C C . GLY A 1 168 ? -15.181 6.262 10.161 1.00 86.25 168 GLY A C 1
ATOM 1318 O O . GLY A 1 168 ? -15.759 7.247 10.598 1.00 86.25 168 GLY A O 1
ATOM 1319 N N . VAL A 1 169 ? -14.345 6.346 9.120 1.00 87.81 169 VAL A N 1
ATOM 1320 C CA . VAL A 1 169 ? -14.006 7.610 8.436 1.00 87.81 169 VAL A CA 1
ATOM 1321 C C . VAL A 1 169 ? -14.903 7.857 7.214 1.00 87.81 169 VAL A C 1
ATOM 1323 O O . VAL A 1 169 ? -14.864 8.920 6.595 1.00 87.81 169 VAL A O 1
ATOM 1326 N N . PHE A 1 170 ? -15.727 6.882 6.825 1.00 87.94 170 PHE A N 1
ATOM 1327 C CA . PHE A 1 170 ? -16.531 6.995 5.616 1.00 87.94 170 PHE A CA 1
ATOM 1328 C C . PHE A 1 170 ? -17.756 7.883 5.809 1.00 87.94 170 PHE A C 1
ATOM 1330 O O . PHE A 1 170 ? -18.509 7.760 6.772 1.00 87.94 170 PHE A O 1
ATOM 1337 N N . MET A 1 171 ? -18.006 8.723 4.806 1.00 86.75 171 MET A N 1
ATOM 1338 C CA . MET A 1 171 ? -19.243 9.489 4.689 1.00 86.75 171 MET A CA 1
ATOM 1339 C C . MET A 1 171 ? -20.256 8.725 3.824 1.00 86.75 171 MET A C 1
ATOM 1341 O O . MET A 1 171 ? -19.884 8.277 2.732 1.00 86.75 171 MET A O 1
ATOM 1345 N N . PRO A 1 172 ? -21.530 8.599 4.244 1.00 87.00 172 PRO A N 1
ATOM 1346 C CA . PRO A 1 172 ? -22.572 7.925 3.463 1.00 87.00 172 PRO A CA 1
ATOM 1347 C C . PRO A 1 172 ? -22.671 8.415 2.013 1.00 87.00 172 PRO A C 1
ATOM 1349 O O . PRO A 1 172 ? -22.839 7.618 1.091 1.00 87.00 172 PRO A O 1
ATOM 1352 N N . GLU A 1 173 ? -22.504 9.718 1.790 1.00 87.38 173 GLU A N 1
ATOM 1353 C CA . GLU A 1 173 ? -22.537 10.347 0.471 1.00 87.38 173 GLU A CA 1
ATOM 1354 C C . GLU A 1 173 ? -21.395 9.847 -0.421 1.00 87.38 173 GLU A C 1
ATOM 1356 O O . GLU A 1 173 ? -21.602 9.578 -1.604 1.00 87.38 173 GLU A O 1
ATOM 1361 N N . LYS A 1 174 ? -20.195 9.660 0.143 1.00 86.12 174 LYS A N 1
ATOM 1362 C CA . LYS A 1 174 ? -19.035 9.131 -0.589 1.00 86.12 174 LYS A CA 1
ATOM 1363 C C . LYS A 1 174 ? -19.223 7.661 -0.943 1.00 86.12 174 LYS A C 1
ATOM 1365 O O . LYS A 1 174 ? -18.948 7.288 -2.080 1.00 86.12 174 LYS A O 1
ATOM 1370 N N . ILE A 1 175 ? -19.772 6.863 -0.023 1.00 87.12 175 ILE A N 1
ATOM 1371 C CA . ILE A 1 175 ? -20.127 5.463 -0.299 1.00 87.12 175 ILE A CA 1
ATOM 1372 C C . ILE A 1 175 ? -21.177 5.395 -1.417 1.00 87.12 175 ILE A C 1
ATOM 1374 O O . ILE A 1 175 ? -21.081 4.551 -2.300 1.00 87.12 175 ILE A O 1
ATOM 1378 N N . ARG A 1 176 ? -22.160 6.304 -1.436 1.00 86.81 176 ARG A N 1
ATOM 1379 C CA . ARG A 1 176 ? -23.185 6.346 -2.493 1.00 86.81 176 ARG A CA 1
ATOM 1380 C C . ARG A 1 176 ? -22.597 6.662 -3.868 1.00 86.81 176 ARG A C 1
ATOM 1382 O O . ARG A 1 176 ? -23.054 6.107 -4.861 1.00 86.81 176 ARG A O 1
ATOM 1389 N N . MET A 1 177 ? -21.622 7.566 -3.927 1.00 85.19 177 MET A N 1
ATOM 1390 C CA . MET A 1 177 ? -21.007 7.996 -5.185 1.00 85.19 177 MET A CA 1
ATOM 1391 C C . MET A 1 177 ? -20.004 6.982 -5.741 1.00 85.19 177 MET A C 1
ATOM 1393 O O . MET A 1 177 ? -19.945 6.802 -6.954 1.00 85.19 177 MET A O 1
ATOM 1397 N N . PHE A 1 178 ? -19.207 6.357 -4.873 1.00 83.81 178 PHE A N 1
ATOM 1398 C CA . PHE A 1 178 ? -18.027 5.587 -5.283 1.00 83.81 178 PHE A CA 1
ATOM 1399 C C . PHE A 1 178 ? -18.038 4.127 -4.817 1.00 83.81 178 PHE A C 1
ATOM 1401 O O . PHE A 1 178 ? -17.178 3.355 -5.227 1.00 83.81 178 PHE A O 1
ATOM 1408 N N . GLY A 1 179 ? -19.004 3.730 -3.989 1.00 85.56 179 GLY A N 1
ATOM 1409 C CA . GLY A 1 179 ? -19.004 2.430 -3.327 1.00 85.56 179 GLY A CA 1
ATOM 1410 C C . GLY A 1 179 ? -17.955 2.334 -2.218 1.00 85.56 179 GLY A C 1
ATOM 1411 O O . GLY A 1 179 ? -17.375 3.329 -1.780 1.00 85.56 179 GLY A O 1
ATOM 1412 N N . ILE A 1 180 ? -17.737 1.108 -1.743 1.00 84.69 180 ILE A N 1
ATOM 1413 C CA . ILE A 1 180 ? -16.606 0.773 -0.873 1.00 84.69 180 ILE A CA 1
ATOM 1414 C C . ILE A 1 180 ? -15.453 0.340 -1.791 1.00 84.69 180 ILE A C 1
ATOM 1416 O O . ILE A 1 180 ? -15.687 -0.538 -2.620 1.00 84.69 180 ILE A O 1
ATOM 1420 N N . PRO A 1 181 ? -14.241 0.906 -1.654 1.00 82.12 181 PRO A N 1
ATOM 1421 C CA . PRO A 1 181 ? -13.092 0.499 -2.460 1.00 82.12 181 PRO A CA 1
ATOM 1422 C C . PRO A 1 181 ? -12.751 -0.993 -2.303 1.00 82.12 181 PRO A C 1
ATOM 1424 O O . PRO A 1 181 ? -12.735 -1.523 -1.187 1.00 82.12 181 PRO A O 1
ATOM 1427 N N . ASP A 1 182 ? -12.459 -1.669 -3.418 1.00 73.31 182 ASP A N 1
ATOM 1428 C CA . ASP A 1 182 ? -12.153 -3.110 -3.445 1.00 73.31 182 ASP A CA 1
ATOM 1429 C C . ASP A 1 182 ? -10.803 -3.451 -2.790 1.00 73.31 182 ASP A C 1
ATOM 1431 O O . ASP A 1 182 ? -10.608 -4.553 -2.271 1.00 73.31 182 ASP A O 1
ATOM 1435 N N . ASP A 1 183 ? -9.867 -2.500 -2.785 1.00 72.38 183 ASP A N 1
ATOM 1436 C CA . ASP A 1 183 ? -8.551 -2.607 -2.151 1.00 72.38 183 ASP A CA 1
ATOM 1437 C C . ASP A 1 183 ? -8.616 -2.498 -0.618 1.00 72.38 183 ASP A C 1
ATOM 1439 O O . ASP A 1 183 ? -7.663 -2.868 0.081 1.00 72.38 183 ASP A O 1
ATOM 1443 N N . GLN A 1 184 ? -9.759 -2.067 -0.075 1.00 80.06 184 GLN A N 1
A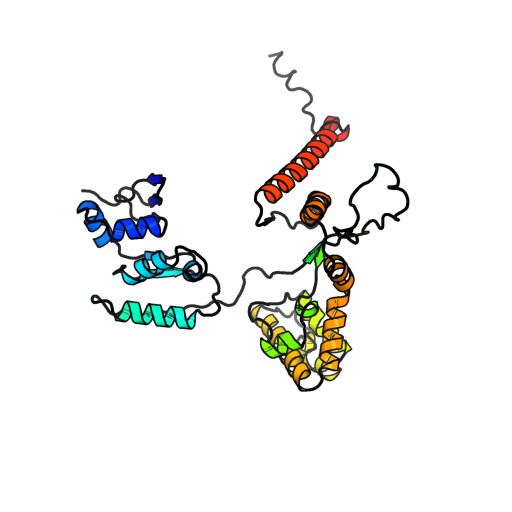TOM 1444 C CA . GLN A 1 184 ? -9.997 -1.995 1.359 1.00 80.06 184 GLN A CA 1
ATOM 1445 C C . GLN A 1 184 ? -10.483 -3.338 1.913 1.00 80.06 184 GLN A C 1
ATOM 1447 O O . GLN A 1 184 ? -11.675 -3.579 2.153 1.00 80.06 184 GLN A O 1
ATOM 1452 N N . GLN A 1 185 ? -9.509 -4.217 2.114 1.00 86.69 185 GLN A N 1
ATOM 1453 C CA . GLN A 1 185 ? -9.665 -5.513 2.759 1.00 86.69 185 GLN A CA 1
ATOM 1454 C C . GLN A 1 185 ? -9.507 -5.394 4.275 1.00 86.69 185 GLN A C 1
ATOM 1456 O O . GLN A 1 185 ? -8.541 -4.802 4.753 1.00 86.69 185 GLN A O 1
ATOM 1461 N N . LEU A 1 186 ? -10.443 -5.978 5.021 1.00 90.06 186 LEU A N 1
ATOM 1462 C CA . LEU A 1 186 ? -10.413 -5.988 6.484 1.00 90.06 186 LEU A CA 1
ATOM 1463 C C . LEU A 1 186 ? -9.656 -7.201 7.039 1.00 90.06 186 LEU A C 1
ATOM 1465 O O . LEU A 1 186 ? -9.705 -8.285 6.453 1.00 90.06 186 LEU A O 1
ATOM 1469 N N . THR A 1 187 ? -9.014 -7.036 8.198 1.00 91.25 187 THR A N 1
ATOM 1470 C CA . THR A 1 187 ? -8.449 -8.157 8.973 1.00 91.25 187 THR A CA 1
ATOM 1471 C C . THR A 1 187 ? -9.554 -8.993 9.627 1.00 91.25 187 THR A C 1
ATOM 1473 O O . THR A 1 187 ? -10.681 -8.529 9.811 1.00 91.25 187 THR A O 1
ATOM 1476 N N . ALA A 1 188 ? -9.245 -10.216 10.073 1.00 90.94 188 ALA A N 1
ATOM 1477 C CA . ALA A 1 188 ? -10.211 -11.053 10.802 1.00 90.94 188 ALA A CA 1
ATOM 1478 C C . ALA A 1 188 ? -10.815 -10.349 12.038 1.00 90.94 188 ALA A C 1
ATOM 1480 O O . ALA A 1 188 ? -12.023 -10.421 12.275 1.00 90.94 188 ALA A O 1
ATOM 1481 N N . ARG A 1 189 ? -9.983 -9.616 12.796 1.00 91.69 189 ARG A N 1
ATOM 1482 C CA . ARG A 1 189 ? -10.406 -8.811 13.956 1.00 91.69 189 ARG A CA 1
ATOM 1483 C C . ARG A 1 189 ? -11.405 -7.732 13.544 1.00 91.69 189 ARG A C 1
ATOM 1485 O O . ARG A 1 189 ? -12.442 -7.563 14.180 1.00 91.69 189 ARG A O 1
ATOM 1492 N N . GLN A 1 190 ? -11.098 -7.026 12.465 1.00 93.75 190 GLN A N 1
ATOM 1493 C CA . GLN A 1 190 ? -11.923 -5.956 11.924 1.00 93.75 190 GLN A CA 1
ATOM 1494 C C . GLN A 1 190 ? -13.251 -6.467 11.344 1.00 93.75 190 GLN A C 1
ATOM 1496 O O . GLN A 1 190 ? -14.288 -5.842 11.554 1.00 93.75 190 GLN A O 1
ATOM 1501 N N . ILE A 1 191 ? -13.259 -7.631 10.685 1.00 94.31 191 ILE A N 1
ATOM 1502 C CA . ILE A 1 191 ? -14.492 -8.289 10.218 1.00 94.31 191 ILE A CA 1
ATOM 1503 C C . ILE A 1 191 ? -15.398 -8.617 11.412 1.00 94.31 191 ILE A C 1
ATOM 1505 O O . ILE A 1 191 ? -16.598 -8.341 11.375 1.00 94.31 191 ILE A O 1
ATOM 1509 N N . LEU A 1 192 ? -14.832 -9.159 12.495 1.00 94.06 192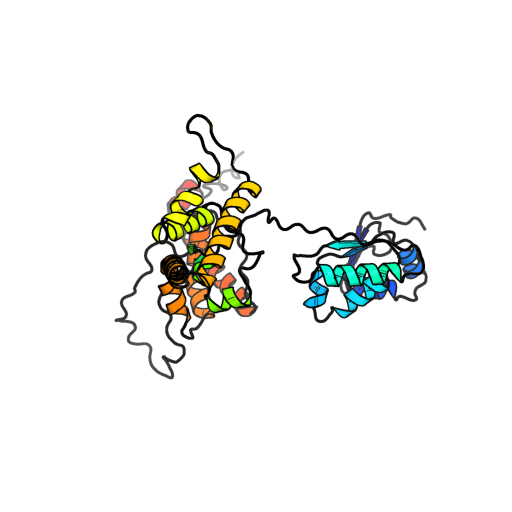 LEU A N 1
ATOM 1510 C CA . LEU A 1 192 ? -15.587 -9.463 13.711 1.00 94.06 192 LEU A CA 1
ATOM 1511 C C . LEU A 1 192 ? -16.127 -8.194 14.390 1.00 94.06 192 LEU A C 1
ATOM 1513 O O . LEU A 1 192 ? -17.282 -8.168 14.822 1.00 94.06 192 LEU A O 1
ATOM 1517 N N . GLN A 1 193 ? -15.321 -7.132 14.462 1.00 94.75 193 GLN A N 1
ATOM 1518 C CA . GLN A 1 193 ? -15.743 -5.831 14.987 1.00 94.75 193 GLN A CA 1
ATOM 1519 C C . GLN A 1 193 ? -16.893 -5.243 14.161 1.00 94.75 193 GLN A C 1
ATOM 1521 O O . GLN A 1 193 ? -17.875 -4.751 14.727 1.00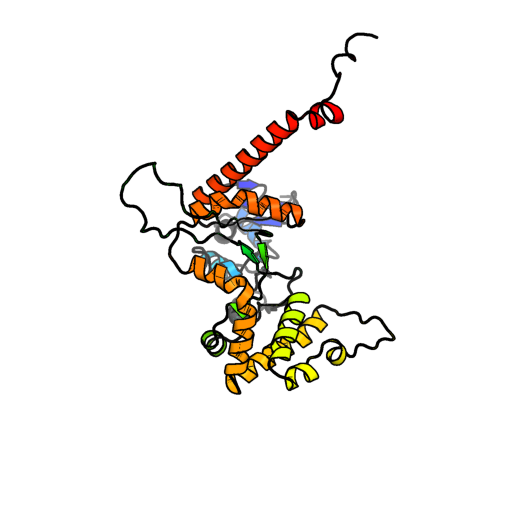 94.75 193 GLN A O 1
ATOM 1526 N N . LEU A 1 194 ? -16.799 -5.333 12.833 1.00 95.19 194 LEU A N 1
ATOM 1527 C CA . LEU A 1 194 ? -17.844 -4.878 11.929 1.00 95.19 194 LEU A CA 1
ATOM 1528 C C . LEU A 1 194 ? -19.145 -5.645 12.164 1.00 95.19 194 LEU A C 1
ATOM 1530 O O . LEU A 1 194 ? -20.182 -5.023 12.393 1.00 95.19 194 LEU A O 1
ATOM 1534 N N . TYR A 1 195 ? -19.076 -6.980 12.181 1.00 96.19 195 TYR A N 1
ATOM 1535 C CA . TYR A 1 195 ? -20.224 -7.833 12.485 1.00 96.19 195 TYR A CA 1
ATOM 1536 C C . TYR A 1 195 ? -20.861 -7.453 13.824 1.00 96.19 195 TYR A C 1
ATOM 1538 O O . TYR A 1 195 ? -22.057 -7.187 13.876 1.00 96.19 195 TYR A O 1
ATOM 1546 N N . THR A 1 196 ? -20.067 -7.368 14.894 1.00 95.81 196 THR A N 1
ATOM 1547 C CA . THR A 1 196 ? -20.568 -7.088 16.249 1.00 95.81 196 THR A CA 1
ATOM 1548 C C . THR A 1 196 ? -21.292 -5.742 16.304 1.00 95.81 196 THR A C 1
ATOM 1550 O O . THR A 1 196 ? -22.372 -5.620 16.886 1.00 95.81 196 THR A O 1
ATOM 1553 N N . THR A 1 197 ? -20.735 -4.732 15.631 1.00 95.25 197 THR A N 1
ATOM 1554 C CA . THR A 1 197 ? -21.331 -3.395 15.558 1.00 95.25 197 THR A CA 1
ATOM 1555 C C . THR A 1 197 ? -22.629 -3.403 14.752 1.00 95.25 197 THR A C 1
ATOM 1557 O O . THR A 1 197 ? -23.624 -2.836 15.200 1.00 95.25 197 THR A O 1
ATOM 1560 N N . MET A 1 198 ? -22.667 -4.080 13.601 1.00 95.69 198 MET A N 1
ATOM 1561 C CA . MET A 1 198 ? -23.886 -4.221 12.796 1.00 95.69 198 MET A CA 1
ATOM 1562 C C . MET A 1 198 ? -24.976 -5.028 13.520 1.00 95.69 198 MET A C 1
ATOM 1564 O O . MET A 1 198 ? -26.145 -4.645 13.492 1.00 95.69 198 MET A O 1
ATOM 1568 N N . ALA A 1 199 ? -24.596 -6.099 14.217 1.00 95.31 199 ALA A N 1
ATOM 1569 C CA . ALA A 1 199 ? -25.492 -6.951 14.993 1.00 95.31 199 ALA A CA 1
ATOM 1570 C C . ALA A 1 199 ? -26.159 -6.201 16.158 1.00 95.31 199 ALA A C 1
ATOM 1572 O O . ALA A 1 199 ? -27.300 -6.495 16.500 1.00 95.31 199 ALA A O 1
ATOM 1573 N N . SER A 1 200 ? -25.485 -5.199 16.737 1.00 95.38 200 SER A N 1
ATOM 1574 C CA . SER A 1 200 ? -26.069 -4.326 17.769 1.00 95.38 200 SER A CA 1
ATOM 1575 C C . SER A 1 200 ? -27.190 -3.410 17.256 1.00 95.38 200 SER A C 1
ATOM 1577 O O . SER A 1 200 ? -27.965 -2.879 18.050 1.00 95.38 200 SER A O 1
ATOM 1579 N N . VAL A 1 201 ? -27.269 -3.201 15.937 1.00 94.12 201 VAL A N 1
ATOM 1580 C CA . VAL A 1 201 ? -28.201 -2.259 15.300 1.00 94.12 201 VAL A CA 1
ATOM 1581 C C . VAL A 1 201 ? -29.361 -2.983 14.607 1.00 94.12 201 VAL A C 1
ATOM 1583 O O . VAL A 1 201 ? -30.453 -2.421 14.513 1.00 94.12 201 VAL A O 1
ATOM 1586 N N . ASP A 1 202 ? -29.152 -4.213 14.125 1.00 93.94 202 ASP A N 1
ATOM 1587 C CA . ASP A 1 202 ? -30.146 -4.974 13.361 1.00 93.94 202 ASP A CA 1
ATOM 1588 C C . ASP A 1 202 ? -30.140 -6.470 13.714 1.00 93.94 202 ASP A C 1
ATOM 1590 O O . ASP A 1 202 ? -29.192 -7.199 13.412 1.00 93.94 202 ASP A O 1
ATOM 1594 N N . GLU A 1 203 ? -31.252 -6.951 14.277 1.00 93.00 203 GLU A N 1
ATOM 1595 C CA . GLU A 1 203 ? -31.392 -8.350 14.708 1.00 93.00 203 GLU A CA 1
ATOM 1596 C C . GLU A 1 203 ? -31.393 -9.332 13.521 1.00 93.00 203 GLU A C 1
ATOM 1598 O O . GLU A 1 203 ? -30.956 -10.475 13.650 1.00 93.00 203 GLU A O 1
ATOM 1603 N N . LYS A 1 204 ? -31.839 -8.890 12.333 1.00 91.94 204 LYS A N 1
ATOM 1604 C CA . LYS A 1 204 ? -31.781 -9.707 11.111 1.00 91.94 204 LYS A CA 1
ATOM 1605 C C . LYS A 1 204 ? -30.329 -9.988 10.723 1.00 91.94 204 LYS A C 1
ATOM 1607 O O . LYS A 1 204 ? -29.962 -11.149 10.572 1.00 91.94 204 LYS A O 1
ATOM 1612 N N . THR A 1 205 ? -29.500 -8.945 10.632 1.00 92.44 205 THR A N 1
ATOM 1613 C CA . THR A 1 205 ? -28.063 -9.092 10.359 1.00 92.44 205 THR A CA 1
ATOM 1614 C C . THR A 1 205 ? -27.366 -9.943 11.420 1.00 92.44 205 THR A C 1
ATOM 1616 O O . THR A 1 205 ? -26.536 -10.778 11.072 1.00 92.44 205 THR A O 1
ATOM 1619 N N . LYS A 1 206 ? -27.720 -9.778 12.700 1.00 93.69 206 LYS A N 1
ATOM 1620 C CA . LYS A 1 206 ? -27.168 -10.589 13.793 1.00 93.69 206 LYS A CA 1
ATOM 1621 C C . LYS A 1 206 ? -27.392 -12.087 13.582 1.00 93.69 206 LYS A C 1
ATOM 1623 O O . LYS A 1 206 ? -26.464 -12.856 13.766 1.00 93.69 206 LYS A O 1
ATOM 1628 N N . ASN A 1 207 ? -28.592 -12.498 13.177 1.00 93.12 207 ASN A N 1
ATOM 1629 C CA . ASN A 1 207 ? -28.894 -13.916 12.969 1.00 93.12 207 ASN A CA 1
ATOM 1630 C C . ASN A 1 207 ? -28.296 -14.468 11.665 1.00 93.12 207 ASN A C 1
ATOM 1632 O O . ASN A 1 207 ? -27.851 -15.609 11.628 1.00 93.12 207 ASN A O 1
ATOM 1636 N N . GLU A 1 208 ? -28.291 -13.670 10.595 1.00 94.06 208 GLU A N 1
ATOM 1637 C CA . GLU A 1 208 ? -27.843 -14.101 9.263 1.00 94.06 208 GLU A CA 1
ATOM 1638 C C . GLU A 1 208 ? -26.313 -14.198 9.145 1.00 94.06 208 GLU A C 1
ATOM 1640 O O . GLU A 1 208 ? -25.798 -15.102 8.490 1.00 94.06 208 GLU A O 1
ATOM 1645 N N . PHE A 1 209 ? -25.583 -13.290 9.799 1.00 94.25 209 PHE A N 1
ATOM 1646 C CA . PHE A 1 209 ? -24.127 -13.165 9.677 1.00 94.25 209 PHE A CA 1
ATOM 1647 C C . PHE A 1 209 ? -23.362 -13.584 10.938 1.00 94.25 209 PHE A C 1
ATOM 1649 O O . PHE A 1 209 ? -22.180 -13.262 11.059 1.00 94.25 209 PHE A O 1
ATOM 1656 N N . GLU A 1 210 ? -24.002 -14.287 11.879 1.00 94.38 210 GLU A N 1
ATOM 1657 C CA . GLU A 1 210 ? -23.317 -14.799 13.071 1.00 94.38 210 GLU A CA 1
ATOM 1658 C C . GLU A 1 210 ? -22.158 -15.716 12.651 1.00 94.38 210 GLU A C 1
ATOM 1660 O O . GLU A 1 210 ? -22.414 -16.714 11.980 1.00 94.38 210 GLU A O 1
ATOM 1665 N N . PRO A 1 211 ? -20.891 -15.410 12.995 1.00 91.81 211 PRO A N 1
ATOM 1666 C CA . PRO A 1 211 ? -19.740 -16.113 12.436 1.00 91.81 211 PRO A CA 1
ATOM 1667 C C . PRO A 1 211 ? -19.772 -17.634 12.622 1.00 91.81 211 PRO A C 1
ATOM 1669 O O . PRO A 1 211 ? -19.433 -18.365 11.690 1.00 91.81 211 PRO A O 1
ATOM 1672 N N . CYS A 1 212 ? -20.193 -18.136 13.786 1.00 89.75 212 CYS A N 1
ATOM 1673 C CA . CYS A 1 212 ? -20.213 -19.576 14.037 1.00 89.75 212 CYS A CA 1
ATOM 1674 C C . CYS A 1 212 ? -21.252 -20.268 13.148 1.00 89.75 212 CYS A C 1
ATOM 1676 O O . CYS A 1 212 ? -20.949 -21.281 12.518 1.00 89.75 212 CYS A O 1
ATOM 1678 N N . HIS A 1 213 ? -22.452 -19.704 13.038 1.00 89.75 213 HIS A N 1
ATOM 1679 C CA . HIS A 1 213 ? -23.512 -20.197 12.169 1.00 89.75 213 HIS A CA 1
ATOM 1680 C C . HIS A 1 213 ? -23.154 -20.049 10.685 1.00 89.75 213 HIS A C 1
ATOM 1682 O O . HIS A 1 213 ? -23.275 -21.009 9.926 1.00 89.75 213 HIS A O 1
ATOM 1688 N N . PHE A 1 214 ? -22.644 -18.882 10.288 1.00 91.38 214 PHE A N 1
ATOM 1689 C CA . PHE A 1 214 ? -22.278 -18.538 8.915 1.00 91.38 214 PHE A CA 1
ATOM 1690 C C . PHE A 1 214 ? -21.219 -19.487 8.349 1.00 91.38 214 PHE A C 1
ATOM 1692 O O . PHE A 1 214 ? -21.314 -19.922 7.201 1.00 91.38 214 PHE A O 1
ATOM 1699 N N . TYR A 1 215 ? -20.223 -19.849 9.161 1.00 91.50 215 TYR A N 1
ATOM 1700 C CA . TYR A 1 215 ? -19.188 -20.803 8.766 1.00 91.50 215 TYR A CA 1
ATOM 1701 C C . TYR A 1 215 ? -19.532 -22.264 9.085 1.00 91.50 215 TYR A C 1
ATOM 1703 O O . TYR A 1 215 ? -18.729 -23.154 8.804 1.00 91.50 215 TYR A O 1
ATOM 1711 N N . GLY A 1 216 ? -20.712 -22.536 9.648 1.00 88.25 216 GLY A N 1
ATOM 1712 C CA . GLY A 1 216 ? -21.149 -23.889 9.988 1.00 88.25 216 GLY A CA 1
ATOM 1713 C C . GLY A 1 216 ? -20.291 -24.553 11.066 1.00 88.25 216 GLY A C 1
ATOM 1714 O O . GLY A 1 216 ? -20.104 -25.772 11.034 1.00 88.25 216 GLY A O 1
ATOM 1715 N N . TYR A 1 217 ? -19.753 -23.764 11.999 1.00 89.00 217 TYR A N 1
ATOM 1716 C CA . TYR A 1 217 ? -18.971 -24.261 13.122 1.00 89.00 217 TYR A CA 1
ATOM 1717 C C . TYR A 1 217 ? -19.795 -25.246 13.958 1.00 89.00 217 TYR A C 1
ATOM 1719 O O . TYR A 1 217 ? -20.937 -24.982 14.341 1.00 89.00 217 TYR A O 1
ATOM 1727 N N . LYS A 1 218 ? -19.188 -26.393 14.260 1.00 86.19 218 LYS A N 1
ATOM 1728 C CA . LYS A 1 218 ? -19.745 -27.420 15.136 1.00 86.19 218 LYS A CA 1
ATOM 1729 C C . LYS A 1 218 ? -18.788 -27.603 16.300 1.00 86.19 218 LYS A C 1
ATOM 1731 O O . LYS A 1 218 ? -17.603 -27.818 16.084 1.00 86.19 218 LYS A O 1
ATOM 1736 N N . ALA A 1 219 ? -19.311 -27.597 17.525 1.00 82.25 219 ALA A N 1
ATOM 1737 C CA . ALA A 1 219 ? -18.507 -27.733 18.743 1.00 82.25 219 ALA A CA 1
ATOM 1738 C C . ALA A 1 219 ? -17.658 -29.024 18.801 1.00 82.25 219 ALA A C 1
ATOM 1740 O O . ALA A 1 219 ? -16.745 -29.120 19.613 1.00 82.25 219 ALA A O 1
ATOM 1741 N N . SER A 1 220 ? -17.955 -30.014 17.954 1.00 83.19 220 SER A N 1
ATOM 1742 C CA . SER A 1 220 ? -17.232 -31.282 17.871 1.00 83.19 220 SER A CA 1
ATOM 1743 C C . SER A 1 220 ? -15.875 -31.198 17.168 1.00 83.19 220 SER A C 1
ATOM 1745 O O . SER A 1 220 ? -15.046 -32.071 17.404 1.00 83.19 220 SER A O 1
ATOM 1747 N N . GLU A 1 221 ? -15.638 -30.208 16.297 1.00 84.75 221 GLU A N 1
ATOM 1748 C CA . GLU A 1 221 ? -14.435 -30.163 15.454 1.00 84.75 221 GLU A CA 1
ATOM 1749 C C . GLU A 1 221 ? -13.880 -28.735 15.309 1.00 84.75 221 GLU A C 1
ATOM 1751 O O . GLU A 1 221 ? -14.647 -27.787 15.113 1.00 84.75 221 GLU A O 1
ATOM 1756 N N . PRO A 1 222 ? -12.548 -28.545 15.383 1.00 83.44 222 PRO A N 1
ATOM 1757 C CA . PRO A 1 222 ? -11.940 -27.249 15.111 1.00 83.44 222 PRO A CA 1
ATOM 1758 C C . PRO A 1 222 ? -12.123 -26.889 13.632 1.00 83.44 222 PRO A C 1
ATOM 1760 O O . PRO A 1 222 ? -11.740 -27.648 12.742 1.00 83.44 222 PRO A O 1
ATOM 1763 N N . LEU A 1 223 ? -12.688 -25.711 13.364 1.00 86.31 223 LEU A N 1
ATOM 1764 C CA . LEU A 1 223 ? -12.887 -25.224 12.004 1.00 86.31 223 LEU A CA 1
ATOM 1765 C C . LEU A 1 223 ? -11.689 -24.385 11.556 1.00 86.31 223 LEU A C 1
ATOM 1767 O O . LEU A 1 223 ? -11.395 -23.342 12.139 1.00 86.31 223 LEU A O 1
ATOM 1771 N N . TRP A 1 224 ? -11.026 -24.817 10.485 1.00 87.62 224 TRP A N 1
ATOM 1772 C CA . TRP A 1 224 ? -9.970 -24.036 9.849 1.00 87.62 224 TRP A CA 1
ATOM 1773 C C . TRP A 1 224 ? -10.565 -22.986 8.905 1.00 87.62 224 TRP A C 1
ATOM 1775 O O . TRP A 1 224 ? -11.179 -23.324 7.891 1.00 87.62 224 TRP A O 1
ATOM 1785 N N . LEU A 1 225 ? -10.357 -21.705 9.217 1.00 87.75 225 LEU A N 1
ATOM 1786 C CA . LEU A 1 225 ? -10.782 -20.590 8.374 1.00 87.75 225 LEU A CA 1
ATOM 1787 C C . LEU A 1 225 ? -9.616 -20.105 7.513 1.00 87.75 225 LEU A C 1
ATOM 1789 O O . LEU A 1 225 ? -8.637 -19.547 8.004 1.00 87.75 225 LEU A O 1
ATOM 1793 N N . SER A 1 226 ? -9.735 -20.305 6.203 1.00 88.31 226 SER A N 1
ATOM 1794 C CA . SER A 1 226 ? -8.816 -19.721 5.229 1.00 88.31 226 SER A CA 1
ATOM 1795 C C . SER A 1 226 ? -9.131 -18.241 4.994 1.00 88.31 226 SER A C 1
ATOM 1797 O O . SER A 1 226 ? -10.257 -17.785 5.197 1.00 88.31 226 SER A O 1
ATOM 1799 N N . ARG A 1 227 ? -8.152 -17.483 4.488 1.00 83.81 227 ARG A N 1
ATOM 1800 C CA . ARG A 1 227 ? -8.355 -16.073 4.110 1.00 83.81 227 ARG A CA 1
ATOM 1801 C C . ARG A 1 227 ? -9.461 -15.904 3.070 1.00 83.81 227 ARG A C 1
ATOM 1803 O O . ARG A 1 227 ? -10.302 -15.022 3.206 1.00 83.81 227 ARG A O 1
ATOM 1810 N N . SER A 1 228 ? -9.525 -16.795 2.083 1.00 84.25 228 SER A N 1
ATOM 1811 C CA . SER A 1 228 ? -10.595 -16.786 1.082 1.00 84.25 228 SER A CA 1
ATOM 1812 C C . SER A 1 228 ? -11.974 -17.066 1.693 1.00 84.25 228 SER A C 1
ATOM 1814 O O . SER A 1 228 ? -12.971 -16.513 1.229 1.00 84.25 228 SER A O 1
ATOM 1816 N N . ALA A 1 229 ? -12.056 -17.867 2.764 1.00 88.44 229 ALA A N 1
ATOM 1817 C CA . ALA A 1 229 ? -13.294 -18.040 3.521 1.00 88.44 229 ALA A CA 1
ATOM 1818 C C . ALA A 1 229 ? -13.682 -16.762 4.283 1.00 88.44 229 ALA A C 1
ATOM 1820 O O . ALA A 1 229 ? -14.849 -16.378 4.222 1.00 88.44 229 ALA A O 1
ATOM 1821 N N . LEU A 1 230 ? -12.723 -16.064 4.909 1.00 89.31 230 LEU A N 1
ATOM 1822 C CA . LEU A 1 230 ? -12.969 -14.790 5.606 1.00 89.31 230 LEU A CA 1
ATOM 1823 C C . LEU A 1 230 ? -13.588 -13.727 4.689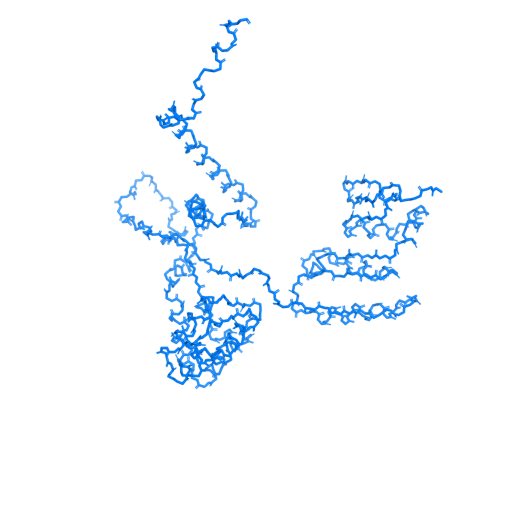 1.00 89.31 230 LEU A C 1
ATOM 1825 O O . LEU A 1 230 ? -14.526 -13.032 5.088 1.00 89.31 230 LEU A O 1
ATOM 1829 N N . ARG A 1 231 ? -13.132 -13.663 3.429 1.00 90.31 231 ARG A N 1
ATOM 1830 C CA . ARG A 1 231 ? -13.678 -12.739 2.422 1.00 90.31 231 ARG A CA 1
ATOM 1831 C C . ARG A 1 231 ? -15.170 -12.951 2.157 1.00 90.31 231 ARG A C 1
ATOM 1833 O O . ARG A 1 231 ? -15.852 -11.999 1.795 1.00 90.31 231 ARG A O 1
ATOM 1840 N N . LYS A 1 232 ? -15.720 -14.155 2.367 1.00 92.00 232 LYS A N 1
ATOM 1841 C CA . LYS A 1 232 ? -17.160 -14.410 2.172 1.00 92.00 232 LYS A CA 1
ATOM 1842 C C . LYS A 1 232 ? -18.014 -13.638 3.175 1.00 92.00 232 LYS A C 1
ATOM 1844 O O . LYS A 1 232 ? -18.984 -13.001 2.769 1.00 92.00 232 LYS A O 1
ATOM 1849 N N . LEU A 1 233 ? -17.643 -13.671 4.457 1.00 93.94 233 LEU A N 1
ATOM 1850 C CA . LEU A 1 233 ? -18.356 -12.928 5.497 1.00 93.94 233 LEU A CA 1
ATOM 1851 C C . LEU A 1 233 ? -18.161 -11.424 5.321 1.00 93.94 233 LEU A C 1
ATOM 1853 O O . LEU A 1 233 ? -19.131 -10.676 5.375 1.00 93.94 233 LEU A O 1
ATOM 1857 N N . GLU A 1 234 ? -16.930 -10.988 5.047 1.00 93.44 234 GLU A N 1
ATOM 1858 C CA . GLU A 1 234 ? -16.637 -9.580 4.769 1.00 93.44 234 GLU A CA 1
ATOM 1859 C C . GLU A 1 234 ? -17.502 -9.037 3.624 1.00 93.44 234 GLU A C 1
ATOM 1861 O O . GLU A 1 234 ? -18.163 -8.013 3.784 1.00 93.44 234 GLU A O 1
ATOM 1866 N N . ASN A 1 235 ? -17.552 -9.744 2.491 1.00 92.50 235 ASN A N 1
ATOM 1867 C CA . ASN A 1 235 ? -18.348 -9.337 1.336 1.00 92.50 235 ASN A CA 1
ATOM 1868 C C . ASN A 1 235 ? -19.848 -9.332 1.650 1.00 92.50 235 ASN A C 1
ATOM 1870 O O . ASN A 1 235 ? -20.551 -8.416 1.228 1.00 92.50 235 ASN A O 1
ATOM 1874 N N . GLY A 1 236 ? -20.332 -10.304 2.428 1.00 94.00 236 GLY A N 1
ATOM 1875 C CA . GLY A 1 236 ? -21.717 -10.337 2.894 1.00 94.00 236 GLY A CA 1
ATOM 1876 C C . GLY A 1 236 ? -22.081 -9.128 3.763 1.00 94.00 236 GLY A C 1
ATOM 1877 O O . GLY A 1 236 ? -23.083 -8.457 3.510 1.00 94.00 236 GLY A O 1
ATOM 1878 N N . LEU A 1 237 ? -21.225 -8.779 4.728 1.00 94.31 237 LEU A N 1
ATOM 1879 C CA . LEU A 1 237 ? -21.402 -7.597 5.579 1.00 94.31 237 LEU A CA 1
ATOM 1880 C C . LEU A 1 237 ? -21.323 -6.294 4.766 1.00 94.31 237 LEU A C 1
ATOM 1882 O O . LEU A 1 237 ? -22.168 -5.416 4.942 1.00 94.31 237 LEU A O 1
ATOM 1886 N N . LYS A 1 238 ? -20.369 -6.181 3.829 1.00 92.31 238 LYS A N 1
ATOM 1887 C CA . LYS A 1 238 ? -20.252 -5.045 2.894 1.00 92.31 238 LYS A CA 1
ATOM 1888 C C . LYS A 1 238 ? -21.529 -4.866 2.074 1.00 92.31 238 LYS A C 1
ATOM 1890 O O . LYS A 1 238 ? -22.075 -3.767 2.011 1.00 92.31 238 LYS A O 1
ATOM 1895 N N . GLN A 1 239 ? -22.046 -5.944 1.485 1.00 92.31 239 GLN A N 1
ATOM 1896 C CA . GLN A 1 239 ? -23.296 -5.909 0.724 1.00 92.31 239 GLN A CA 1
ATOM 1897 C C . GLN A 1 239 ? -24.478 -5.493 1.600 1.00 92.31 239 GLN A C 1
ATOM 1899 O O . GLN A 1 239 ? -25.294 -4.676 1.175 1.00 92.31 239 GLN A O 1
ATOM 1904 N N . ARG A 1 240 ? -24.550 -5.986 2.841 1.00 93.69 240 ARG A N 1
ATOM 1905 C CA . ARG A 1 240 ? -25.603 -5.601 3.785 1.00 93.69 240 ARG A CA 1
ATOM 1906 C C . ARG A 1 240 ? -25.529 -4.120 4.176 1.00 93.69 240 ARG A C 1
ATOM 1908 O O . ARG A 1 240 ? -26.569 -3.469 4.244 1.00 93.69 240 ARG A O 1
ATOM 1915 N N . LEU A 1 241 ? -24.330 -3.560 4.364 1.00 91.31 241 LEU A N 1
ATOM 1916 C CA . LEU A 1 241 ? -24.141 -2.115 4.574 1.00 91.31 241 LEU A CA 1
ATOM 1917 C C . LEU A 1 241 ? -24.631 -1.295 3.376 1.00 91.31 241 LEU A C 1
ATOM 1919 O O . LEU A 1 241 ? -25.315 -0.289 3.558 1.00 91.31 241 LEU A O 1
ATOM 1923 N N . LEU A 1 242 ? -24.312 -1.733 2.154 1.00 90.94 242 LEU A N 1
ATOM 1924 C CA . LEU A 1 242 ? -24.766 -1.070 0.930 1.00 90.94 242 LEU A CA 1
ATOM 1925 C C . LEU A 1 242 ? -26.290 -1.160 0.759 1.00 90.94 242 LEU A C 1
ATOM 1927 O O . LEU A 1 242 ? -26.907 -0.196 0.316 1.00 90.94 242 LEU A O 1
ATOM 1931 N N . GLN A 1 243 ? -26.918 -2.268 1.163 1.00 91.88 243 GLN A N 1
ATOM 1932 C CA . GLN A 1 243 ? -28.381 -2.372 1.203 1.00 91.88 243 GLN A CA 1
ATOM 1933 C C . GLN A 1 243 ? -28.990 -1.361 2.180 1.00 91.88 243 GLN A C 1
ATOM 1935 O O . GLN A 1 243 ? -29.952 -0.684 1.828 1.00 91.88 243 GLN A O 1
ATOM 1940 N N . TRP A 1 244 ? -28.415 -1.185 3.375 1.00 93.19 244 TRP A N 1
ATOM 1941 C CA . TRP A 1 244 ? -28.888 -0.164 4.319 1.00 93.19 244 TRP A CA 1
ATOM 1942 C C . TRP A 1 244 ? -28.757 1.256 3.786 1.00 93.19 244 TRP A C 1
ATOM 1944 O O . TRP A 1 244 ? -29.616 2.079 4.075 1.00 93.19 244 TRP A O 1
ATOM 1954 N N . LEU A 1 245 ? -27.752 1.551 2.961 1.00 89.12 245 LEU A N 1
ATOM 1955 C CA . LEU A 1 245 ? -27.647 2.862 2.314 1.00 89.12 245 LEU A CA 1
ATOM 1956 C C . LEU A 1 245 ? -28.866 3.192 1.428 1.00 89.12 245 LEU A C 1
ATOM 1958 O O . LEU A 1 245 ? -29.169 4.371 1.234 1.00 89.12 245 LEU A O 1
ATOM 1962 N N . ALA A 1 246 ? -29.543 2.169 0.895 1.00 87.88 246 ALA A N 1
ATOM 1963 C CA . ALA A 1 246 ? -30.755 2.304 0.090 1.00 87.88 246 ALA A CA 1
ATOM 1964 C C . ALA A 1 246 ? -32.050 2.163 0.914 1.00 87.88 246 ALA A C 1
ATOM 1966 O O . ALA A 1 246 ? -33.006 2.893 0.668 1.00 87.88 246 ALA A O 1
ATOM 1967 N N . GLU A 1 247 ? -32.092 1.232 1.873 1.00 92.19 247 GLU A N 1
ATOM 1968 C CA . GLU A 1 247 ? -33.299 0.892 2.645 1.00 92.19 247 GLU A CA 1
ATOM 1969 C C . GLU A 1 247 ? -33.474 1.740 3.914 1.00 92.19 247 GLU A C 1
ATOM 1971 O O . GLU A 1 247 ? -34.575 2.203 4.207 1.00 92.19 247 GLU A O 1
ATOM 1976 N N . ASP A 1 248 ? -32.406 1.906 4.698 1.00 9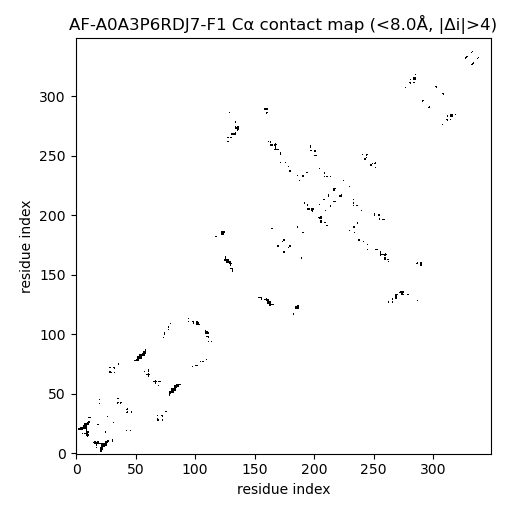0.31 248 ASP A N 1
ATOM 1977 C CA . ASP A 1 248 ? -32.435 2.523 6.027 1.00 90.31 248 ASP A CA 1
ATOM 1978 C C . ASP A 1 248 ? -31.067 3.132 6.381 1.00 90.31 248 ASP A C 1
ATOM 1980 O O . ASP A 1 248 ? -30.221 2.540 7.065 1.00 90.31 248 ASP A O 1
ATOM 1984 N N . GLU A 1 249 ? -30.857 4.364 5.918 1.00 91.81 249 GLU A N 1
ATOM 1985 C CA . GLU A 1 249 ? -29.606 5.100 6.114 1.00 91.81 249 GLU A CA 1
ATOM 1986 C C . GLU A 1 249 ? -29.319 5.385 7.603 1.00 91.81 249 GLU A C 1
ATOM 1988 O O . GLU A 1 249 ? -28.166 5.595 7.987 1.00 91.81 249 GLU A O 1
ATOM 1993 N N . GLN A 1 250 ? -30.335 5.357 8.476 1.00 92.94 250 GLN A N 1
ATOM 1994 C CA . GLN A 1 250 ? -30.148 5.590 9.912 1.00 92.94 250 GLN A CA 1
ATOM 1995 C C . GLN A 1 250 ? -29.382 4.443 10.571 1.00 92.94 250 GLN A C 1
ATOM 1997 O O . GLN A 1 250 ? -28.540 4.688 11.439 1.00 92.94 250 GLN A O 1
ATOM 2002 N N . LYS A 1 251 ? -29.621 3.194 10.146 1.00 93.25 251 LYS A N 1
ATOM 2003 C CA . LYS A 1 251 ? -28.838 2.037 10.613 1.00 93.25 251 LYS A CA 1
ATOM 2004 C C . LYS A 1 251 ? -27.375 2.172 10.221 1.00 93.25 251 LYS A C 1
ATOM 2006 O O . LYS A 1 251 ? -26.499 2.012 11.071 1.00 93.25 251 LYS A O 1
ATOM 2011 N N . LEU A 1 252 ? -27.121 2.544 8.965 1.00 91.88 252 LEU A N 1
ATOM 2012 C CA . LEU A 1 252 ? -25.770 2.784 8.468 1.00 91.88 252 LEU A CA 1
ATOM 2013 C C . LEU A 1 252 ? -25.070 3.877 9.285 1.00 91.88 252 LEU A C 1
ATOM 2015 O O . LEU A 1 252 ? -23.996 3.630 9.824 1.00 91.88 252 LEU A O 1
ATOM 2019 N N . LYS A 1 253 ? -25.698 5.048 9.456 1.00 92.00 253 LYS A N 1
ATOM 2020 C CA . LYS A 1 253 ? -25.132 6.161 10.240 1.00 92.00 253 LYS A CA 1
ATOM 2021 C C . LYS A 1 253 ? -24.801 5.759 11.675 1.00 92.00 253 LYS A C 1
ATOM 2023 O O . LYS A 1 253 ? -23.733 6.105 12.166 1.00 92.00 253 LYS A O 1
ATOM 2028 N N . LYS A 1 254 ? -25.666 4.987 12.342 1.00 93.81 254 LYS A N 1
ATOM 2029 C CA . LYS A 1 254 ? -25.388 4.476 13.696 1.00 93.81 254 LYS A CA 1
ATOM 2030 C C . LYS A 1 254 ? -24.150 3.582 13.735 1.00 93.81 254 LYS A C 1
ATOM 2032 O O . LYS A 1 254 ? -23.338 3.727 14.646 1.00 93.81 254 LYS A O 1
ATOM 2037 N N . VAL A 1 255 ? -23.999 2.681 12.763 1.00 93.94 255 VAL A N 1
ATOM 2038 C CA . VAL A 1 255 ? -22.821 1.809 12.670 1.00 93.94 255 VAL A CA 1
ATOM 2039 C C . VAL A 1 255 ? -21.561 2.624 12.404 1.00 93.94 255 VAL A C 1
ATOM 2041 O O . VAL A 1 255 ? -20.601 2.478 13.153 1.00 93.94 255 VAL A O 1
ATOM 2044 N N . LEU A 1 256 ? -21.573 3.519 11.412 1.00 92.62 256 LEU A N 1
ATOM 2045 C CA . LEU A 1 256 ? -20.418 4.366 11.093 1.00 92.62 256 LEU A CA 1
ATOM 2046 C C . LEU A 1 256 ? -20.002 5.218 12.299 1.00 92.62 256 LEU A C 1
ATOM 2048 O O . LEU A 1 256 ? -18.835 5.202 12.673 1.00 92.62 256 LEU A O 1
ATOM 2052 N N . ASN A 1 257 ? -20.960 5.849 12.987 1.00 91.62 257 ASN A N 1
ATOM 2053 C CA . ASN A 1 257 ? -20.687 6.627 14.196 1.00 91.62 257 ASN A CA 1
ATOM 2054 C C . ASN A 1 257 ? -20.074 5.766 15.308 1.00 91.62 257 ASN A C 1
ATOM 2056 O O . ASN A 1 257 ? -19.136 6.194 15.970 1.00 91.62 257 ASN A O 1
ATOM 2060 N N . ASN A 1 258 ? -20.569 4.542 15.522 1.00 92.62 258 ASN A N 1
ATOM 2061 C CA . ASN A 1 258 ? -19.995 3.640 16.523 1.00 92.62 258 ASN A CA 1
ATOM 2062 C C . ASN A 1 258 ? -18.563 3.212 16.177 1.00 92.62 258 ASN A C 1
ATOM 2064 O O . ASN A 1 258 ? -17.743 3.087 17.082 1.00 92.62 258 ASN A O 1
ATOM 2068 N N . LEU A 1 259 ? -18.264 3.009 14.892 1.00 92.69 259 LEU A N 1
ATOM 2069 C CA . LEU A 1 259 ? -16.921 2.677 14.412 1.00 92.69 259 LEU A CA 1
ATOM 2070 C C . LEU A 1 259 ? -15.969 3.884 14.451 1.00 92.69 259 LEU A C 1
ATOM 2072 O O . LEU A 1 259 ? -14.767 3.687 14.590 1.00 92.69 259 LEU A O 1
ATOM 2076 N N . ALA A 1 260 ? -16.498 5.106 14.342 1.00 91.12 260 ALA A N 1
ATOM 2077 C CA . ALA A 1 260 ? -15.740 6.356 14.400 1.00 91.12 260 ALA A CA 1
ATOM 2078 C C . ALA A 1 260 ? -15.366 6.775 15.829 1.00 91.12 260 ALA A C 1
ATOM 2080 O O . ALA A 1 260 ? -14.339 7.415 16.019 1.00 91.12 260 ALA A O 1
ATOM 2081 N N . LYS A 1 261 ? -16.173 6.398 16.832 1.00 89.25 261 LYS A N 1
ATOM 2082 C CA . LYS A 1 261 ? -16.000 6.795 18.244 1.00 89.25 261 LYS A CA 1
ATOM 2083 C C . LYS A 1 261 ? -14.565 6.724 18.779 1.00 89.25 261 LYS A C 1
ATOM 2085 O O . LYS A 1 261 ? -14.187 7.692 19.428 1.00 89.25 261 LYS A O 1
ATOM 2090 N N . PRO A 1 262 ? -13.780 5.649 18.545 1.00 87.62 262 PRO A N 1
ATOM 2091 C CA . PRO A 1 262 ? -12.417 5.573 19.072 1.00 87.62 262 PRO A CA 1
ATOM 2092 C C . PRO A 1 262 ? -11.530 6.724 18.583 1.00 87.62 262 PRO A C 1
ATOM 2094 O O . PRO A 1 262 ? -10.770 7.293 19.346 1.00 87.62 262 PRO A O 1
ATOM 2097 N N . ILE A 1 263 ? -11.700 7.144 17.328 1.00 90.12 263 ILE A N 1
ATOM 2098 C CA . ILE A 1 263 ? -10.835 8.145 16.693 1.00 90.12 263 ILE A CA 1
ATOM 2099 C C . ILE A 1 263 ? -11.460 9.534 16.585 1.00 90.12 263 ILE A C 1
ATOM 2101 O O . ILE A 1 263 ? -10.799 10.444 16.093 1.00 90.12 263 ILE A O 1
ATOM 2105 N N . ASP A 1 264 ? -12.715 9.719 16.996 1.00 89.75 264 ASP A N 1
ATOM 2106 C CA . ASP A 1 264 ? -13.450 10.976 16.807 1.00 89.75 264 ASP A CA 1
ATOM 2107 C C . ASP A 1 264 ? -12.707 12.163 17.439 1.00 89.75 264 ASP A C 1
ATOM 2109 O O . ASP A 1 264 ? -12.486 13.181 16.787 1.00 89.75 264 ASP A O 1
ATOM 2113 N N . GLU A 1 265 ? -12.194 11.987 18.658 1.00 89.38 265 GLU A N 1
ATOM 2114 C CA . GLU A 1 265 ? -11.360 12.986 19.335 1.00 89.38 265 GLU A CA 1
ATOM 2115 C C . GLU A 1 265 ? -10.100 13.321 18.518 1.00 89.38 265 GLU A C 1
ATOM 2117 O O . GLU A 1 265 ? -9.790 14.485 18.257 1.00 89.38 265 GLU A O 1
ATOM 2122 N N . GLN A 1 266 ? -9.400 12.297 18.029 1.00 90.44 266 GLN A N 1
ATOM 2123 C CA . GLN A 1 266 ? -8.171 12.456 17.254 1.00 90.44 266 GLN A CA 1
ATOM 2124 C C . GLN A 1 266 ? -8.407 13.088 15.876 1.00 90.44 266 GLN A C 1
ATOM 2126 O O . GLN A 1 266 ? -7.545 13.823 15.378 1.00 90.44 266 GLN A O 1
ATOM 2131 N N . LEU A 1 267 ? -9.565 12.844 15.261 1.00 89.38 267 LEU A N 1
ATOM 2132 C CA . LEU A 1 267 ? -9.996 13.514 14.037 1.00 89.38 267 LEU A CA 1
ATOM 2133 C C . LEU A 1 267 ? -10.343 14.983 14.309 1.00 89.38 267 LEU A C 1
ATOM 2135 O O . LEU A 1 267 ? -9.923 15.855 13.548 1.00 89.38 267 LEU A O 1
ATOM 2139 N N . GLN A 1 268 ? -11.031 15.277 15.414 1.00 88.00 268 GLN A N 1
ATOM 2140 C CA . GLN A 1 268 ? -11.367 16.644 15.823 1.00 88.00 268 GLN A CA 1
ATOM 2141 C C . GLN A 1 268 ? -10.120 17.471 16.152 1.00 88.00 268 GLN A C 1
ATOM 2143 O O . GLN A 1 268 ? -10.015 18.615 15.710 1.00 88.00 268 GLN A O 1
ATOM 2148 N N . HIS A 1 269 ? -9.135 16.888 16.844 1.00 88.44 269 HIS A N 1
ATOM 2149 C CA . HIS A 1 269 ? -7.838 17.527 17.105 1.00 88.44 269 HIS A CA 1
ATOM 2150 C C . HIS A 1 269 ? -7.138 17.954 15.810 1.00 88.44 269 HIS A C 1
ATOM 2152 O O . HIS A 1 269 ? -6.465 18.981 15.776 1.00 88.44 269 HIS A O 1
ATOM 2158 N N . ARG A 1 270 ? -7.335 17.195 14.726 1.00 89.12 270 ARG A N 1
ATOM 2159 C CA . ARG A 1 270 ? -6.704 17.431 13.422 1.00 89.12 270 ARG A CA 1
ATOM 2160 C C . ARG A 1 270 ? -7.545 18.248 12.445 1.00 89.12 270 ARG A C 1
ATOM 2162 O O . ARG A 1 270 ? -7.065 18.547 11.353 1.00 89.12 270 ARG A O 1
ATOM 2169 N N . ALA A 1 271 ? -8.773 18.604 12.813 1.00 87.56 271 ALA A N 1
ATOM 2170 C CA . ALA A 1 271 ? -9.661 19.402 11.972 1.00 87.56 271 ALA A CA 1
ATOM 2171 C C . ALA A 1 271 ? -9.241 20.883 11.904 1.00 87.56 271 ALA A C 1
ATOM 2173 O O . ALA A 1 271 ? -9.603 21.586 10.961 1.00 87.56 271 ALA A O 1
ATOM 2174 N N . VAL A 1 272 ? -8.473 21.359 12.888 1.00 85.50 272 VAL A N 1
ATOM 2175 C CA . VAL A 1 272 ? -7.945 22.730 12.951 1.00 85.50 272 VAL A CA 1
ATOM 2176 C C . VAL A 1 272 ? -6.522 22.758 12.382 1.00 85.50 272 VAL A C 1
ATOM 2178 O O . VAL A 1 272 ? -5.776 21.817 12.626 1.00 85.50 272 VAL A O 1
ATOM 2181 N N . PRO A 1 273 ? -6.091 23.801 11.648 1.00 86.94 273 PRO A N 1
ATOM 2182 C CA . PRO A 1 273 ? -4.701 23.922 11.214 1.00 86.94 273 PRO A CA 1
ATOM 2183 C C . PRO A 1 273 ? -3.723 23.984 12.398 1.00 86.94 273 PRO A C 1
ATOM 2185 O O . PRO A 1 273 ? -3.840 24.847 13.270 1.00 86.94 273 PRO A O 1
ATOM 2188 N N . PHE A 1 274 ? -2.727 23.100 12.393 1.00 87.56 274 PHE A N 1
ATOM 2189 C CA . PHE A 1 274 ? -1.649 23.044 13.381 1.00 87.56 274 PHE A CA 1
ATOM 2190 C C . PHE A 1 274 ? -0.291 22.798 12.715 1.00 87.56 274 PHE A C 1
ATOM 2192 O O . PHE A 1 274 ? -0.215 22.368 11.560 1.00 87.56 274 PHE A O 1
ATOM 2199 N N . ASN A 1 275 ? 0.793 23.042 13.456 1.00 89.00 275 ASN A N 1
ATOM 2200 C CA . ASN A 1 275 ? 2.146 22.747 12.989 1.00 89.00 275 ASN A CA 1
ATOM 2201 C C . ASN A 1 275 ? 2.423 21.231 13.046 1.00 89.00 275 ASN A C 1
ATOM 2203 O O . ASN A 1 275 ? 2.731 20.675 14.102 1.00 89.00 275 ASN A O 1
ATOM 2207 N N . LYS A 1 276 ? 2.299 20.566 11.892 1.00 89.06 276 LYS A N 1
ATOM 2208 C CA . LYS A 1 276 ? 2.494 19.115 11.741 1.00 89.06 276 LYS A CA 1
ATOM 2209 C C . LYS A 1 276 ? 3.939 18.677 11.976 1.00 89.06 276 LYS A C 1
ATOM 2211 O O . LYS A 1 276 ? 4.151 17.611 12.542 1.00 89.06 276 LYS A O 1
ATOM 2216 N N . GLU A 1 277 ? 4.910 19.486 11.560 1.00 90.06 277 GLU A N 1
ATOM 2217 C CA . GLU A 1 277 ? 6.339 19.178 11.699 1.00 90.06 277 GLU A CA 1
ATOM 2218 C C . GLU A 1 277 ? 6.754 19.173 13.165 1.00 90.06 277 GLU A C 1
ATOM 2220 O O . GLU A 1 277 ? 7.363 18.215 13.635 1.00 90.06 277 GLU A O 1
ATOM 2225 N N . LYS A 1 278 ? 6.346 20.207 13.909 1.00 89.62 278 LYS A N 1
ATOM 2226 C CA . LYS A 1 278 ? 6.575 20.297 15.352 1.00 89.62 278 LYS A CA 1
ATOM 2227 C C . LYS A 1 278 ? 5.963 19.097 16.075 1.00 89.62 278 LYS A C 1
ATOM 2229 O O . LYS A 1 278 ? 6.653 18.437 16.844 1.00 89.62 278 LYS A O 1
ATOM 2234 N N . LEU A 1 279 ? 4.708 18.768 15.762 1.00 89.88 279 LEU A N 1
ATOM 2235 C CA . LEU A 1 279 ? 4.025 17.621 16.357 1.00 89.88 279 LEU A CA 1
ATOM 2236 C C . LEU A 1 279 ? 4.746 16.295 16.060 1.00 89.88 279 LEU A C 1
ATOM 2238 O O . LEU A 1 279 ? 4.868 15.450 16.946 1.00 89.88 279 LEU A O 1
ATOM 2242 N N . ALA A 1 280 ? 5.227 16.105 14.828 1.00 91.50 280 ALA A N 1
ATOM 2243 C CA . ALA A 1 280 ? 5.984 14.917 14.449 1.00 91.50 280 ALA A CA 1
ATOM 2244 C C . ALA A 1 280 ? 7.315 14.827 15.215 1.00 91.50 280 ALA A C 1
ATOM 2246 O O . ALA A 1 280 ? 7.631 13.773 15.760 1.00 91.50 280 ALA A O 1
ATOM 2247 N N . LEU A 1 281 ? 8.058 15.934 15.323 1.00 91.75 281 LEU A N 1
ATOM 2248 C CA . LEU A 1 281 ? 9.327 15.999 16.058 1.00 91.75 281 LEU A CA 1
ATOM 2249 C C . LEU A 1 281 ? 9.166 15.723 17.557 1.00 91.75 281 LEU A C 1
ATOM 2251 O O . LEU A 1 281 ? 10.026 15.082 18.160 1.00 91.75 281 LEU A O 1
ATOM 2255 N N . GLU A 1 282 ? 8.072 16.184 18.159 1.00 90.19 282 GLU A N 1
ATOM 2256 C CA . GLU A 1 282 ? 7.778 15.959 19.578 1.00 90.19 282 GLU A CA 1
ATOM 2257 C C . GLU A 1 282 ? 7.411 14.497 19.876 1.00 90.19 282 GLU A C 1
ATOM 2259 O O . GLU A 1 282 ? 7.716 13.998 20.958 1.00 90.19 282 GLU A O 1
ATOM 2264 N N . ASN A 1 283 ? 6.803 13.788 18.918 1.00 91.44 283 ASN A N 1
ATOM 2265 C CA . ASN A 1 283 ? 6.265 12.441 19.138 1.00 91.44 283 ASN A CA 1
ATOM 2266 C C . ASN A 1 283 ? 7.079 11.306 18.491 1.00 91.44 283 ASN A C 1
ATOM 2268 O O . ASN A 1 283 ? 6.823 10.146 18.810 1.00 91.44 283 ASN A O 1
ATOM 2272 N N . ILE A 1 284 ? 8.071 11.598 17.635 1.00 94.19 284 ILE A N 1
ATOM 2273 C CA . ILE A 1 284 ? 8.837 10.574 16.893 1.00 94.19 284 ILE A CA 1
ATOM 2274 C C . ILE A 1 284 ? 9.524 9.546 17.798 1.00 94.19 284 ILE A C 1
ATOM 2276 O O . ILE A 1 284 ? 9.567 8.363 17.482 1.00 94.19 284 ILE A O 1
ATOM 2280 N N . VAL A 1 285 ? 10.030 9.977 18.950 1.00 93.56 285 VAL A N 1
ATOM 2281 C CA . VAL A 1 285 ? 10.668 9.076 19.915 1.00 93.56 285 VAL A CA 1
ATOM 2282 C C . VAL A 1 285 ? 9.625 8.149 20.538 1.00 93.56 285 VAL A C 1
ATOM 2284 O O . VAL A 1 285 ? 9.790 6.934 20.527 1.00 93.56 285 VAL A O 1
ATOM 2287 N N . ARG A 1 286 ? 8.512 8.720 21.017 1.00 92.06 286 ARG A N 1
ATOM 2288 C CA . ARG A 1 286 ? 7.442 7.973 21.696 1.00 92.06 286 ARG A CA 1
ATOM 2289 C C . ARG A 1 286 ? 6.816 6.919 20.788 1.00 92.06 286 ARG A C 1
ATOM 2291 O O . ARG A 1 286 ? 6.566 5.807 21.233 1.00 92.06 286 ARG A O 1
ATOM 2298 N N . ILE A 1 287 ? 6.575 7.259 19.519 1.00 93.81 287 ILE A N 1
ATOM 2299 C CA . ILE A 1 287 ? 6.012 6.300 18.564 1.00 93.81 287 ILE A CA 1
ATOM 2300 C C . ILE A 1 287 ? 6.992 5.156 18.283 1.00 93.81 287 ILE A C 1
ATOM 2302 O O . ILE A 1 287 ? 6.565 4.009 18.232 1.00 93.81 287 ILE A O 1
ATOM 2306 N N . VAL A 1 288 ? 8.295 5.431 18.156 1.00 94.94 288 VAL A N 1
ATOM 2307 C CA . VAL A 1 288 ? 9.307 4.383 17.941 1.00 94.94 288 VAL A CA 1
ATOM 2308 C C . VAL A 1 288 ? 9.438 3.477 19.164 1.00 94.94 288 VAL A C 1
ATOM 2310 O O . VAL A 1 288 ? 9.510 2.260 18.992 1.00 94.94 288 VAL A O 1
ATOM 2313 N N . ASP A 1 289 ? 9.409 4.043 20.372 1.00 93.94 289 ASP A N 1
ATOM 2314 C CA . ASP A 1 289 ? 9.439 3.280 21.624 1.00 93.94 289 ASP A CA 1
ATOM 2315 C C . ASP A 1 289 ? 8.261 2.296 21.692 1.00 93.94 289 ASP A C 1
ATOM 2317 O O . ASP A 1 289 ? 8.463 1.091 21.843 1.00 93.94 289 ASP A O 1
ATOM 2321 N N . GLU A 1 290 ? 7.034 2.771 21.460 1.00 94.94 290 GLU A N 1
ATOM 2322 C CA . GLU A 1 290 ? 5.851 1.906 21.477 1.00 94.94 290 GLU A CA 1
ATOM 2323 C C . GLU A 1 290 ? 5.853 0.869 20.344 1.00 94.94 290 GLU A C 1
ATOM 2325 O O . GLU A 1 290 ? 5.460 -0.283 20.542 1.00 94.94 290 GLU A O 1
ATOM 2330 N N . MET A 1 291 ? 6.324 1.238 19.147 1.00 94.88 291 MET A N 1
ATOM 2331 C CA . MET A 1 291 ? 6.493 0.276 18.054 1.00 94.88 291 MET A CA 1
ATOM 2332 C C . MET A 1 291 ? 7.493 -0.819 18.427 1.00 94.88 291 MET A C 1
ATOM 2334 O O . MET A 1 291 ? 7.277 -1.978 18.076 1.00 94.88 291 MET A O 1
ATOM 2338 N N . ASN A 1 292 ? 8.567 -0.482 19.139 1.00 94.94 292 ASN A N 1
ATOM 2339 C CA . ASN A 1 292 ? 9.533 -1.461 19.617 1.00 94.94 292 ASN A CA 1
ATOM 2340 C C . ASN A 1 292 ? 8.912 -2.389 20.672 1.00 94.94 292 ASN A C 1
ATOM 2342 O O . ASN A 1 292 ? 9.004 -3.609 20.541 1.00 94.94 292 ASN A O 1
ATOM 2346 N N . GLU A 1 293 ? 8.205 -1.835 21.661 1.00 95.12 293 GLU A N 1
ATOM 2347 C CA . GLU A 1 293 ? 7.499 -2.606 22.698 1.00 95.12 293 GLU A CA 1
ATOM 2348 C C . GLU A 1 293 ? 6.477 -3.587 22.104 1.00 95.12 293 GLU A C 1
ATOM 2350 O O . GLU A 1 293 ? 6.365 -4.736 22.540 1.00 95.12 293 GLU A O 1
ATOM 2355 N N . LYS A 1 294 ? 5.766 -3.162 21.054 1.00 93.50 294 LYS A N 1
ATOM 2356 C CA . LYS A 1 294 ? 4.769 -3.974 20.344 1.00 93.50 294 LYS A CA 1
ATOM 2357 C C . LYS A 1 294 ? 5.363 -4.884 19.261 1.00 93.50 294 LYS A C 1
ATOM 2359 O O . LYS A 1 294 ? 4.600 -5.548 18.562 1.00 93.50 294 LYS A O 1
ATOM 2364 N N . ASN A 1 295 ? 6.692 -4.961 19.124 1.00 94.38 295 ASN A N 1
ATOM 2365 C CA . ASN A 1 295 ? 7.389 -5.729 18.078 1.00 94.38 295 ASN A CA 1
ATOM 2366 C C . ASN A 1 295 ? 6.923 -5.377 16.646 1.00 94.38 295 ASN A C 1
ATOM 2368 O O . ASN A 1 295 ? 6.745 -6.251 15.798 1.00 94.38 295 ASN A O 1
ATOM 2372 N N . MET A 1 296 ? 6.706 -4.088 16.381 1.00 92.50 296 MET A N 1
ATOM 2373 C CA . MET A 1 296 ? 6.256 -3.537 15.095 1.00 92.50 296 MET A CA 1
ATOM 2374 C C . MET A 1 296 ? 7.405 -2.992 14.227 1.00 92.50 296 MET A C 1
ATOM 2376 O O . MET A 1 296 ? 7.153 -2.432 13.162 1.00 92.50 296 MET A O 1
ATOM 2380 N N . LEU A 1 297 ? 8.658 -3.124 14.675 1.00 93.69 297 LEU A N 1
ATOM 2381 C CA . LEU A 1 297 ? 9.856 -2.756 13.913 1.00 93.69 297 LEU A CA 1
ATOM 2382 C C . LEU A 1 297 ? 10.380 -3.953 13.089 1.00 93.69 297 LEU A C 1
ATOM 2384 O O . LEU A 1 297 ? 10.224 -5.097 13.519 1.00 93.69 297 LEU A O 1
ATOM 2388 N N . PRO A 1 298 ? 11.036 -3.729 11.931 1.00 94.50 298 PRO A N 1
ATOM 2389 C CA . PRO A 1 298 ? 11.413 -2.437 11.344 1.00 94.50 298 PRO A CA 1
ATOM 2390 C C . PRO A 1 298 ? 10.230 -1.676 10.727 1.00 94.50 298 PRO A C 1
ATOM 2392 O O . PRO A 1 298 ? 9.256 -2.276 10.279 1.00 94.50 298 PRO A O 1
ATOM 2395 N N . ALA A 1 299 ? 10.345 -0.347 10.664 1.00 92.25 299 ALA A N 1
ATOM 2396 C CA . ALA A 1 299 ? 9.328 0.544 10.111 1.00 92.25 299 ALA A CA 1
ATOM 2397 C C . ALA A 1 299 ? 9.919 1.520 9.087 1.00 92.25 299 ALA A C 1
ATOM 2399 O O . ALA A 1 299 ? 11.094 1.877 9.161 1.00 92.25 299 ALA A O 1
ATOM 2400 N N . MET A 1 300 ? 9.087 1.971 8.147 1.00 93.25 300 MET A N 1
ATOM 2401 C CA . MET A 1 300 ? 9.426 3.025 7.189 1.00 93.25 300 MET A CA 1
ATOM 2402 C C . MET A 1 300 ? 8.600 4.275 7.490 1.00 93.25 300 MET A C 1
ATOM 2404 O O . MET A 1 300 ? 7.376 4.203 7.585 1.00 93.25 300 MET A O 1
ATOM 2408 N N . CYS A 1 301 ? 9.274 5.417 7.628 1.00 91.75 301 CYS A N 1
ATOM 2409 C CA . CYS A 1 301 ? 8.646 6.724 7.791 1.00 91.75 301 CYS A CA 1
ATOM 2410 C C . CYS A 1 301 ? 8.755 7.496 6.472 1.00 91.75 301 CYS A C 1
ATOM 2412 O O . CYS A 1 301 ? 9.844 7.602 5.911 1.00 91.75 301 CYS A O 1
ATOM 2414 N N . PHE A 1 302 ? 7.633 8.025 5.987 1.00 92.31 302 PHE A N 1
ATOM 2415 C CA . PHE A 1 302 ? 7.572 8.811 4.758 1.00 92.31 302 PHE A CA 1
ATOM 2416 C C . PHE A 1 302 ? 7.168 10.252 5.076 1.00 92.31 302 PHE A C 1
ATOM 2418 O O . PHE A 1 302 ? 6.237 10.486 5.850 1.00 92.31 302 PHE A O 1
ATOM 2425 N N . ASN A 1 303 ? 7.851 11.208 4.454 1.00 92.56 303 ASN A N 1
ATOM 2426 C CA . ASN A 1 303 ? 7.470 12.614 4.402 1.00 92.56 303 ASN A CA 1
ATOM 2427 C C . ASN A 1 303 ? 7.914 13.180 3.047 1.00 92.56 303 ASN A C 1
ATOM 2429 O O . ASN A 1 303 ? 8.975 12.800 2.548 1.00 92.56 303 ASN A O 1
ATOM 2433 N N . ASP A 1 304 ? 7.113 14.070 2.467 1.00 89.62 304 ASP A N 1
ATOM 2434 C CA . ASP A 1 304 ? 7.426 14.694 1.177 1.00 89.62 304 ASP A CA 1
ATOM 2435 C C . ASP A 1 304 ? 8.539 15.754 1.299 1.00 89.62 304 ASP A C 1
ATOM 2437 O O . ASP A 1 304 ? 9.219 16.054 0.317 1.00 89.62 304 ASP A O 1
ATOM 2441 N N . ASP A 1 305 ? 8.758 16.309 2.498 1.00 92.81 305 ASP A N 1
ATOM 2442 C CA . ASP A 1 305 ? 9.843 17.249 2.775 1.00 92.81 305 ASP A CA 1
ATOM 2443 C C . ASP A 1 305 ? 11.081 16.523 3.318 1.00 92.81 305 ASP A C 1
ATOM 2445 O O . ASP A 1 305 ? 11.105 15.966 4.423 1.00 92.81 305 ASP A O 1
ATOM 2449 N N . ARG A 1 306 ? 12.161 16.587 2.534 1.00 93.44 306 ARG A N 1
ATOM 2450 C CA . ARG A 1 306 ? 13.468 16.028 2.884 1.00 93.44 306 ARG A CA 1
ATOM 2451 C C . ARG A 1 306 ? 14.010 16.574 4.208 1.00 93.44 306 ARG A C 1
ATOM 2453 O O . ARG A 1 306 ? 14.573 15.812 4.990 1.00 93.44 306 ARG A O 1
ATOM 2460 N N . SER A 1 307 ? 13.847 17.867 4.464 1.00 94.38 307 SER A N 1
ATOM 2461 C CA . SER A 1 307 ? 14.350 18.531 5.671 1.00 94.38 307 SER A CA 1
ATOM 2462 C C . SER A 1 307 ? 13.660 17.974 6.913 1.00 94.38 307 SER A C 1
ATOM 2464 O O . SER A 1 307 ? 14.295 17.763 7.945 1.00 94.38 307 SER A O 1
ATOM 2466 N N . VAL A 1 308 ? 12.361 17.678 6.810 1.00 93.88 308 VAL A N 1
ATOM 2467 C CA . VAL A 1 308 ? 11.588 17.067 7.897 1.00 93.88 308 VAL A CA 1
ATOM 2468 C C . VAL A 1 308 ? 12.080 15.645 8.170 1.00 93.88 308 VAL A C 1
ATOM 2470 O O . VAL A 1 308 ? 12.307 15.307 9.329 1.00 93.88 308 VAL A O 1
ATOM 2473 N N . CYS A 1 309 ? 12.327 14.839 7.132 1.00 94.31 309 CYS A N 1
ATOM 2474 C CA . CYS A 1 309 ? 12.931 13.508 7.282 1.00 94.31 309 CYS A CA 1
ATOM 2475 C C . CYS A 1 309 ? 14.284 13.557 8.010 1.00 94.31 309 CYS A C 1
ATOM 2477 O O . CYS A 1 309 ? 14.508 12.789 8.947 1.00 94.31 309 CYS A O 1
ATOM 2479 N N . GLU A 1 310 ? 15.171 14.473 7.608 1.00 95.31 310 GLU A N 1
ATOM 2480 C CA . GLU A 1 310 ? 16.486 14.650 8.235 1.00 95.31 310 GLU A CA 1
ATOM 2481 C C . GLU A 1 310 ? 16.346 15.063 9.711 1.00 95.31 310 GLU A C 1
ATOM 2483 O O . GLU A 1 310 ? 16.960 14.452 10.587 1.00 95.31 310 GLU A O 1
ATOM 2488 N N . ASN A 1 311 ? 15.474 16.028 10.015 1.00 95.75 311 ASN A N 1
ATOM 2489 C CA . ASN A 1 311 ? 15.239 16.488 11.386 1.00 95.75 311 ASN A CA 1
ATOM 2490 C C . ASN A 1 311 ? 14.653 15.392 12.291 1.00 95.75 311 ASN A C 1
ATOM 2492 O O . ASN A 1 311 ? 15.076 15.260 13.442 1.00 95.75 311 ASN A O 1
ATOM 2496 N N . LEU A 1 312 ? 13.708 14.590 11.788 1.00 95.94 312 LEU A N 1
ATOM 2497 C CA . LEU A 1 312 ? 13.135 13.458 12.525 1.00 95.94 312 LEU A CA 1
ATOM 2498 C C . LEU A 1 312 ? 14.205 12.406 12.845 1.00 95.94 312 LEU A C 1
ATOM 2500 O O . LEU A 1 312 ? 14.284 11.942 13.984 1.00 95.94 312 LEU A O 1
ATOM 2504 N N . ALA A 1 313 ? 15.056 12.075 11.869 1.00 95.62 313 ALA A N 1
ATOM 2505 C CA . ALA A 1 313 ? 16.149 11.124 12.050 1.00 95.62 313 ALA A CA 1
ATOM 2506 C C . ALA A 1 313 ? 17.181 11.625 13.071 1.00 95.62 313 ALA A C 1
ATOM 2508 O O . ALA A 1 313 ? 17.563 10.878 13.970 1.00 95.62 313 ALA A O 1
ATOM 2509 N N . ILE A 1 314 ? 17.584 12.899 12.987 1.00 96.44 314 ILE A N 1
ATOM 2510 C CA . ILE A 1 314 ? 18.523 13.514 13.938 1.00 96.44 314 ILE A CA 1
ATOM 2511 C C . ILE A 1 314 ? 17.936 13.521 15.353 1.00 96.44 314 ILE A C 1
ATOM 2513 O O . ILE A 1 314 ? 18.629 13.155 16.303 1.00 96.44 314 ILE A O 1
ATOM 2517 N N . ARG A 1 315 ? 16.661 13.911 15.513 1.00 95.81 315 ARG A N 1
ATOM 2518 C CA . ARG A 1 315 ? 15.988 13.933 16.822 1.00 95.81 315 ARG A CA 1
ATOM 2519 C C . ARG A 1 315 ? 15.973 12.550 17.466 1.00 95.81 315 ARG A C 1
ATOM 2521 O O . ARG A 1 315 ? 16.272 12.450 18.655 1.00 95.81 315 ARG A O 1
ATOM 2528 N N . LEU A 1 316 ? 15.626 11.522 16.691 1.00 95.62 316 LEU A N 1
ATOM 2529 C CA . LEU A 1 316 ? 15.589 10.140 17.159 1.00 95.62 316 LEU A CA 1
ATOM 2530 C C . LEU A 1 316 ? 16.992 9.627 17.509 1.00 95.62 316 LEU A C 1
ATOM 2532 O O . LEU A 1 316 ? 17.176 9.079 18.588 1.00 95.62 316 LEU A O 1
ATOM 2536 N N . CYS A 1 317 ? 17.980 9.849 16.635 1.00 96.50 317 CYS A N 1
ATOM 2537 C CA . CYS A 1 317 ? 19.363 9.414 16.852 1.00 96.50 317 CYS A CA 1
ATOM 2538 C C . CYS A 1 317 ? 19.934 10.006 18.140 1.00 96.50 317 CYS A C 1
ATOM 2540 O O . CYS A 1 317 ? 20.418 9.268 18.989 1.00 96.50 317 CYS A O 1
ATOM 2542 N N . LYS A 1 318 ? 19.784 11.323 18.324 1.00 96.56 318 LYS A N 1
ATOM 2543 C CA . LYS A 1 318 ? 20.271 12.020 19.515 1.00 96.56 318 LYS A CA 1
ATOM 2544 C C . LYS A 1 318 ? 19.667 11.454 20.801 1.00 96.56 318 LYS A C 1
ATOM 2546 O O . LYS A 1 318 ? 20.383 11.205 21.757 1.00 96.56 318 LYS A O 1
ATOM 2551 N N . GLU A 1 319 ? 18.354 11.236 20.819 1.00 95.31 319 GLU A N 1
ATOM 2552 C CA . GLU A 1 319 ? 17.680 10.678 21.994 1.00 95.31 319 GLU A CA 1
ATOM 2553 C C . GLU A 1 319 ? 18.155 9.249 22.309 1.00 95.31 319 GLU A C 1
ATOM 2555 O O . GLU A 1 319 ? 18.340 8.900 23.473 1.00 95.31 319 GLU A O 1
ATOM 2560 N N . LEU A 1 320 ? 18.367 8.418 21.286 1.00 94.25 320 LEU A N 1
ATOM 2561 C CA . LEU A 1 320 ? 18.870 7.057 21.472 1.00 94.25 320 LEU A CA 1
ATOM 2562 C C . LEU A 1 320 ? 20.329 7.043 21.950 1.00 94.25 320 LEU A C 1
ATOM 2564 O O . LEU A 1 320 ? 20.651 6.256 22.835 1.00 94.25 320 LEU A O 1
ATOM 2568 N N . GLU A 1 321 ? 21.181 7.927 21.426 1.00 95.75 321 GLU A N 1
ATOM 2569 C CA . GLU A 1 321 ? 22.567 8.111 21.884 1.00 95.75 321 GLU A CA 1
ATOM 2570 C C . GLU A 1 321 ? 22.627 8.597 23.338 1.00 95.75 321 GLU A C 1
ATOM 2572 O O . GLU A 1 321 ? 23.417 8.082 24.130 1.00 95.75 321 GLU A O 1
ATOM 2577 N N . ASP A 1 322 ? 21.767 9.550 23.716 1.00 95.19 322 ASP A N 1
ATOM 2578 C CA . ASP A 1 322 ? 21.672 10.051 25.089 1.00 95.19 322 ASP A CA 1
ATOM 2579 C C . ASP A 1 322 ? 21.280 8.906 26.049 1.00 95.19 322 ASP A C 1
ATOM 2581 O O . ASP A 1 322 ? 21.950 8.677 27.060 1.00 95.19 322 ASP A O 1
ATOM 2585 N N . ARG A 1 323 ? 20.264 8.104 25.690 1.00 93.50 323 ARG A N 1
ATOM 2586 C CA . ARG A 1 323 ? 19.839 6.919 26.463 1.00 93.50 323 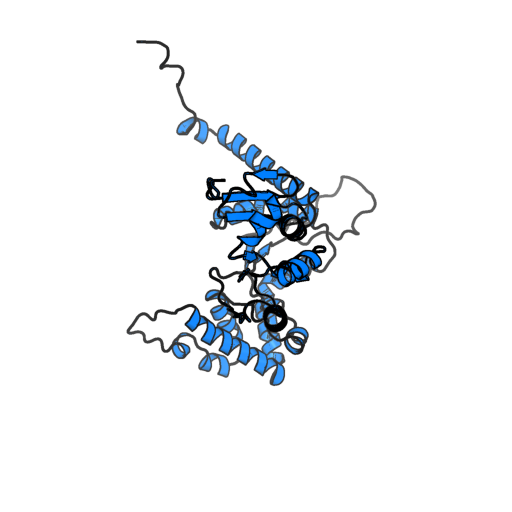ARG A CA 1
ATOM 2587 C C . ARG A 1 323 ? 20.911 5.830 26.521 1.00 93.50 323 ARG A C 1
ATOM 2589 O O . ARG A 1 323 ? 21.088 5.198 27.563 1.00 93.50 323 ARG A O 1
ATOM 2596 N N . GLU A 1 324 ? 21.637 5.598 25.429 1.00 91.81 324 GLU A N 1
ATOM 2597 C CA . GLU A 1 324 ? 22.762 4.662 25.401 1.00 91.81 324 GLU A CA 1
ATOM 2598 C C . GLU A 1 324 ? 23.876 5.129 26.343 1.00 91.81 324 GLU A C 1
ATOM 2600 O O . GLU A 1 324 ? 24.378 4.342 27.146 1.00 91.81 324 GLU A O 1
ATOM 2605 N N . MET A 1 325 ? 24.218 6.418 26.322 1.00 91.81 325 MET A N 1
ATOM 2606 C CA . MET A 1 325 ? 25.229 6.995 27.203 1.00 91.81 325 MET A CA 1
ATOM 2607 C C . MET A 1 325 ? 24.821 6.901 28.680 1.00 91.81 325 MET A C 1
ATOM 2609 O O . MET A 1 325 ? 25.642 6.549 29.534 1.00 91.81 325 MET A O 1
ATOM 2613 N N . GLU A 1 326 ? 23.556 7.175 29.002 1.00 92.25 326 GLU A N 1
ATOM 2614 C CA . GLU A 1 326 ? 22.999 6.974 30.343 1.00 92.25 326 GLU A CA 1
ATOM 2615 C C . GLU A 1 326 ? 23.085 5.504 30.774 1.00 92.25 326 GLU A C 1
ATOM 2617 O O . GLU A 1 326 ? 23.544 5.200 31.883 1.00 92.25 326 GLU A O 1
ATOM 2622 N N . PHE A 1 327 ? 22.729 4.578 29.879 1.00 88.00 327 PHE A N 1
ATOM 2623 C CA . PHE A 1 327 ? 22.827 3.145 30.129 1.00 88.00 327 PHE A CA 1
ATOM 2624 C C . PHE A 1 327 ? 24.277 2.698 30.348 1.00 88.00 327 PHE A C 1
ATOM 2626 O O . PHE A 1 327 ? 24.556 2.016 31.336 1.00 88.00 327 PHE A O 1
ATOM 2633 N N . MET A 1 328 ? 25.226 3.137 29.518 1.00 85.94 328 MET A N 1
ATOM 2634 C CA . MET A 1 328 ? 26.659 2.852 29.677 1.00 85.94 328 MET A CA 1
ATOM 2635 C C . MET A 1 328 ? 27.218 3.387 31.003 1.00 85.94 328 MET A C 1
ATOM 2637 O O . MET A 1 328 ? 28.096 2.776 31.623 1.00 85.94 328 MET A O 1
ATOM 2641 N N . ASN A 1 329 ? 26.697 4.519 31.477 1.00 87.50 329 ASN A N 1
ATOM 2642 C CA . ASN A 1 329 ? 27.091 5.111 32.751 1.00 87.50 329 ASN A CA 1
ATOM 2643 C C . ASN A 1 329 ? 26.462 4.424 33.972 1.00 87.50 329 ASN A C 1
ATOM 2645 O O . ASN A 1 329 ? 26.986 4.587 35.086 1.00 87.50 329 ASN A O 1
ATOM 2649 N N . SER A 1 330 ? 25.401 3.637 33.774 1.00 87.19 330 SER A N 1
ATOM 2650 C CA . SER A 1 330 ? 24.684 2.927 34.831 1.00 87.19 330 SER A CA 1
ATOM 2651 C C . SER A 1 330 ? 25.553 1.876 35.541 1.00 87.19 330 SER A C 1
ATOM 2653 O O . SER A 1 330 ? 26.488 1.289 34.985 1.00 87.19 330 SER A O 1
ATOM 2655 N N . ALA A 1 331 ? 25.234 1.609 36.811 1.00 79.56 331 ALA A N 1
ATOM 2656 C CA . ALA A 1 331 ? 25.913 0.574 37.592 1.00 79.56 331 ALA A CA 1
ATOM 2657 C C . ALA A 1 331 ? 25.674 -0.835 37.023 1.00 79.56 331 ALA A C 1
ATOM 2659 O O . ALA A 1 331 ? 26.541 -1.704 37.147 1.00 79.56 331 ALA A O 1
ATOM 2660 N N . GLU A 1 332 ? 24.524 -1.057 36.380 1.00 80.62 332 GLU A N 1
ATOM 2661 C CA . GLU A 1 332 ? 24.200 -2.324 35.731 1.00 80.62 332 GLU A CA 1
ATOM 2662 C C . GLU A 1 332 ? 25.161 -2.616 34.576 1.00 80.62 332 GLU A C 1
ATOM 2664 O O . GLU A 1 332 ? 25.768 -3.692 34.551 1.00 80.62 332 GLU A O 1
ATOM 2669 N N . PHE A 1 333 ? 25.384 -1.642 33.687 1.00 80.06 333 PHE A N 1
ATOM 2670 C CA . PHE A 1 333 ? 26.333 -1.792 32.587 1.00 80.06 333 PHE A CA 1
ATOM 2671 C C . PHE A 1 333 ? 27.753 -2.044 33.095 1.00 80.06 333 PHE A C 1
ATOM 2673 O O . PHE A 1 333 ? 28.395 -3.019 32.705 1.00 80.06 333 PHE A O 1
ATOM 2680 N N . LYS A 1 334 ? 28.208 -1.250 34.071 1.00 77.31 334 LYS A N 1
ATOM 2681 C CA . LYS A 1 334 ? 29.542 -1.390 34.686 1.00 77.31 334 LYS A CA 1
ATOM 2682 C C . LYS A 1 334 ? 29.772 -2.723 35.409 1.00 77.31 334 LYS A C 1
ATOM 2684 O O . LYS A 1 334 ? 30.918 -3.099 35.656 1.00 77.31 334 LYS A O 1
ATOM 2689 N N . THR A 1 335 ? 28.704 -3.430 35.773 1.00 75.00 335 THR A N 1
ATOM 2690 C CA . THR A 1 335 ? 28.790 -4.709 36.492 1.00 75.00 335 THR A CA 1
ATOM 2691 C C . THR A 1 335 ? 28.668 -5.910 35.560 1.00 75.00 335 THR A C 1
ATOM 2693 O O . THR A 1 335 ? 29.367 -6.897 35.773 1.00 75.00 335 THR A O 1
ATOM 2696 N N . LYS A 1 336 ? 27.792 -5.842 34.551 1.00 75.88 336 LYS A N 1
ATOM 2697 C CA . LYS A 1 336 ? 27.461 -6.981 33.680 1.00 75.88 336 LYS A CA 1
ATOM 2698 C C . LYS A 1 336 ? 28.132 -6.946 32.304 1.00 75.88 336 LYS A C 1
ATOM 2700 O O . LYS A 1 336 ? 28.332 -8.010 31.730 1.00 75.88 336 LYS A O 1
ATOM 2705 N N . TYR A 1 337 ? 28.448 -5.762 31.779 1.00 71.94 337 TYR A N 1
ATOM 2706 C CA . TYR A 1 337 ? 28.823 -5.576 30.369 1.00 71.94 337 TYR A CA 1
ATOM 2707 C C . TYR A 1 337 ? 30.134 -4.814 30.165 1.00 71.94 337 TYR A C 1
ATOM 2709 O O . TYR A 1 337 ? 30.773 -4.977 29.129 1.00 71.94 337 TYR A O 1
ATOM 2717 N N . ALA A 1 338 ? 30.574 -4.017 31.142 1.00 66.19 338 ALA A N 1
ATOM 2718 C CA . ALA A 1 338 ? 31.916 -3.458 31.113 1.00 66.19 338 ALA A CA 1
ATOM 2719 C C . ALA A 1 338 ? 32.928 -4.604 31.195 1.00 66.19 338 ALA A C 1
ATOM 2721 O O . ALA A 1 338 ? 32.987 -5.321 32.196 1.00 66.19 338 ALA A O 1
ATOM 2722 N N . ILE A 1 339 ? 33.711 -4.768 30.130 1.00 64.12 339 ILE A N 1
ATOM 2723 C CA . ILE A 1 339 ? 34.835 -5.697 30.078 1.00 64.12 339 ILE A CA 1
ATOM 2724 C C . ILE A 1 339 ? 35.812 -5.270 31.177 1.00 64.12 339 ILE A C 1
ATOM 2726 O O . ILE A 1 339 ? 36.557 -4.302 31.033 1.00 64.12 339 ILE A O 1
ATOM 2730 N N . LYS A 1 340 ? 35.761 -5.955 32.321 1.00 59.34 340 LYS A N 1
ATOM 2731 C CA . LYS A 1 340 ? 36.801 -5.865 33.341 1.00 59.34 340 LYS A CA 1
ATOM 2732 C C . LYS A 1 340 ? 37.946 -6.754 32.864 1.00 59.34 340 LYS A C 1
ATOM 2734 O O . LYS A 1 340 ? 37.774 -7.963 32.766 1.00 59.34 340 LYS A O 1
ATOM 2739 N N . ASP A 1 341 ? 39.075 -6.116 32.574 1.00 54.09 341 ASP A N 1
ATOM 2740 C CA . ASP A 1 341 ? 40.394 -6.705 32.321 1.00 54.09 341 ASP A CA 1
ATOM 2741 C C . ASP A 1 341 ? 40.661 -7.312 30.926 1.00 54.09 341 ASP A C 1
ATOM 2743 O O . ASP A 1 341 ? 40.858 -8.516 30.787 1.00 54.09 341 ASP A O 1
ATOM 2747 N N . GLU A 1 342 ? 40.854 -6.465 29.906 1.00 50.72 342 GLU A N 1
ATOM 2748 C CA . GLU A 1 342 ? 41.813 -6.798 28.827 1.00 50.72 342 GLU A CA 1
ATOM 2749 C C . GLU A 1 342 ? 43.273 -6.467 29.211 1.00 50.72 342 GLU A C 1
ATOM 2751 O O . GLU A 1 342 ? 44.210 -7.011 28.627 1.00 50.72 342 GLU A O 1
ATOM 2756 N N . ASP A 1 343 ? 43.508 -5.678 30.266 1.00 50.28 343 ASP A N 1
ATOM 2757 C CA . ASP A 1 343 ? 44.865 -5.257 30.654 1.00 50.28 343 ASP A CA 1
ATOM 2758 C C . ASP A 1 343 ? 45.669 -6.301 31.455 1.00 50.28 343 ASP A C 1
ATOM 2760 O O . ASP A 1 343 ? 46.874 -6.126 31.668 1.00 50.28 343 ASP A O 1
ATOM 2764 N N . VAL A 1 344 ? 45.062 -7.420 31.874 1.00 50.50 344 VAL A N 1
ATOM 2765 C CA . VAL A 1 344 ? 45.769 -8.459 32.653 1.00 50.50 344 VAL A CA 1
ATOM 2766 C C . VAL A 1 344 ? 46.350 -9.573 31.767 1.00 50.50 344 VAL A C 1
ATOM 2768 O O . VAL A 1 344 ? 47.305 -10.232 32.176 1.00 50.50 344 VAL A O 1
ATOM 2771 N N . SER A 1 345 ? 45.891 -9.751 30.520 1.00 43.19 345 SER A N 1
ATOM 2772 C CA . SER A 1 345 ? 46.412 -10.832 29.660 1.00 43.19 345 SER A CA 1
ATOM 2773 C C . SER A 1 345 ? 47.695 -10.481 28.886 1.00 43.19 345 SER A C 1
ATOM 2775 O O . SER A 1 345 ? 48.320 -11.379 28.325 1.00 43.19 345 SER A O 1
ATOM 2777 N N . CYS A 1 346 ? 48.138 -9.217 28.888 1.00 48.09 346 CYS A N 1
ATOM 2778 C CA . CYS A 1 346 ? 49.386 -8.794 28.228 1.00 48.09 346 CYS A CA 1
ATOM 2779 C C . CYS A 1 346 ? 50.590 -8.650 29.180 1.00 48.09 346 CYS A C 1
ATOM 2781 O O . CYS A 1 346 ? 51.677 -8.263 28.749 1.00 48.09 346 CYS A O 1
ATOM 2783 N N . LYS A 1 347 ? 50.446 -8.992 30.468 1.00 49.28 347 LYS A N 1
ATOM 2784 C CA . LYS A 1 347 ? 51.566 -9.070 31.421 1.00 49.28 347 LYS A CA 1
ATOM 2785 C C . LYS A 1 347 ? 51.598 -10.426 32.123 1.00 49.28 347 LYS A C 1
ATOM 2787 O O . LYS A 1 347 ? 51.210 -10.551 33.277 1.00 49.28 347 LYS A O 1
ATOM 2792 N N . GLY A 1 348 ? 52.150 -11.420 31.431 1.00 51.25 348 GLY A N 1
ATOM 2793 C CA . GLY A 1 348 ? 52.710 -12.611 32.071 1.00 51.25 348 GLY A CA 1
ATOM 2794 C C . GLY A 1 348 ? 52.219 -13.943 31.520 1.00 51.25 348 GLY A C 1
ATOM 2795 O O . GLY A 1 348 ? 51.408 -14.608 32.159 1.00 51.25 348 GLY A O 1
ATOM 2796 N N . ARG A 1 349 ? 52.817 -14.392 30.415 1.00 36.59 349 ARG A N 1
ATOM 2797 C CA . ARG A 1 349 ? 53.646 -15.609 30.370 1.00 36.59 349 ARG A CA 1
ATOM 2798 C C . ARG A 1 349 ? 54.419 -15.692 29.068 1.00 36.59 349 ARG A C 1
ATOM 2800 O O . ARG A 1 349 ? 53.823 -15.362 28.023 1.00 36.59 349 ARG A O 1
#

Nearest PDB structures (foldseek):
  7qdz-assembly1_A  TM=5.216E-01  e=1.271E-03  Homo sapiens
  2xgj-assembly2_B  TM=4.333E-01  e=4.678E-04  Saccharomyces cerevisiae
  7qe0-assembly1_A  TM=5.232E-01  e=2.474E-03  Homo sapiens

Mean predicted aligned error: 10.6 Å

Radius of gyration: 29.48 Å; Cα contacts (8 Å, |Δi|>4): 298; chains: 1; bounding box: 87×70×76 Å

Secondary structure (DSSP, 8-state):
-----EEEEEE-SS-EESTTSEEEEEE-HHHHHHHHH---HHHHHHHTT---EEE--GGGGGT-TTHHHHHHHHHH--S-EEE-----TTHHHHHHHHHHHHHHSSS--PPPPP------SS---EEEE----PPBTTS-SS--S-----S------S-SEEEE-GGGG--HHHHHHH-S-TT-PPPHHHHHHHHHHHHTT-HHHHHHS-HHHHTT--TTS-----HHHHHHHHHHHHHHHHHHHHH-HHHHHHHHHHHHHHHHHHHHHTSS-B-HHHHHHHHHHHHHHHHHHTT--S-----S-HHHHHHHHHHHHHHHHHHHHHHHHSHHHHHHTS---STTTTS--

pLDDT: mean 85.02, std 14.11, range [33.91, 97.06]